Protein AF-A0A6S7JJL5-F1 (afdb_monomer)

InterPro domains:
  IPR024855 UNC79 [PTHR21696] (13-228)
  IPR059253 Protein unc-79 homolog, N-terminal [PF14776] (9-228)

Mean predicted aligned error: 10.61 Å

Solvent-accessible surface area (backbone atoms only — not comparable to full-atom values): 12904 Å² total; per-residue (Å²): 133,86,68,60,32,37,30,45,43,86,92,54,98,50,76,44,81,29,47,58,64,56,45,46,69,53,30,77,51,77,81,30,58,77,46,58,74,43,66,70,81,69,40,39,42,80,46,75,71,69,69,21,48,55,55,54,51,50,32,50,57,22,32,68,37,38,72,51,36,60,71,51,39,42,48,74,60,68,49,90,73,60,79,73,58,55,63,64,74,36,69,87,70,67,68,83,73,46,73,65,54,53,52,49,19,42,53,43,17,52,51,17,51,49,49,44,55,70,30,61,69,56,60,75,54,52,89,47,67,48,63,52,27,31,52,51,30,49,50,52,50,39,52,39,25,55,67,24,46,80,53,65,71,62,36,53,56,49,50,50,44,44,59,71,37,49,40,53,48,50,52,52,43,42,73,59,42,48,67,55,50,54,43,56,62,44,65,77,43,60,75,66,33,45,65,94,81,74,81,56,95,78,64,50,71,66,56,41,48,44,51,34,49,46,45,52,60,61,33,50,90,58,71,64,59,86,77,133

Radius of gyration: 21.15 Å; Cα contacts (8 Å, |Δi|>4): 246; chains: 1; bounding box: 40×43×66 Å

pLDDT: mean 78.5, std 15.87, range [29.5, 95.94]

Organism: Paramuricea clavata (NCBI:txid317549)

Foldseek 3Di:
DFFWKWWQDPVDRDTDTDTPVVLCVQQVDDPNVPTDIHGPQAQLLVDDDDSSVVLLVLLLVLLVLQAAPVVLLCVLLPDPDDPVVVCVVCPVPDPVCDPVSNVVSLVSNVVSLVSCQPRNQPVLSHPDLLSVLQSLLSLLVSLSRLVSDPDPVSNVVVVCSCQPGVLVSLVSVCVNDVPSSVLSLDLDHPPSNDDPPPPPVPDDPVNSVSVSVSSVVSCVVNVNPDDD

Structure (mmCIF, N/CA/C/O backbone):
data_AF-A0A6S7JJL5-F1
#
_entry.id   AF-A0A6S7JJL5-F1
#
loop_
_atom_site.group_PDB
_atom_site.id
_atom_site.type_symbol
_atom_site.label_atom_id
_atom_site.label_alt_id
_atom_site.label_comp_id
_atom_site.label_asym_id
_atom_site.label_entity_id
_ato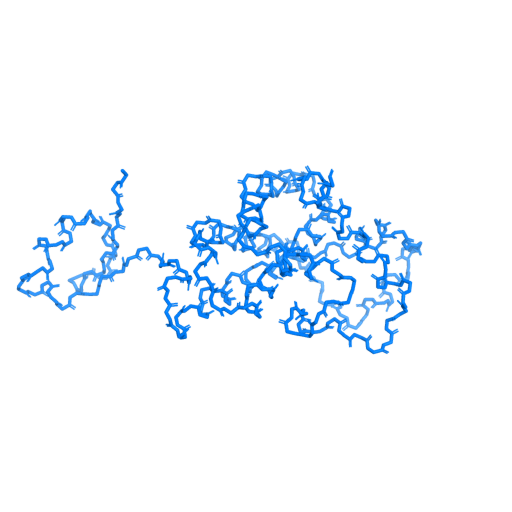m_site.label_seq_id
_atom_site.pdbx_PDB_ins_code
_atom_site.Cartn_x
_atom_site.Cartn_y
_atom_site.Cartn_z
_atom_site.occupancy
_atom_site.B_iso_or_equiv
_atom_site.auth_seq_id
_atom_site.auth_comp_id
_atom_site.auth_asym_id
_atom_site.auth_atom_id
_atom_site.pdbx_PDB_model_num
ATOM 1 N N . MET A 1 1 ? -1.118 -7.696 25.869 1.00 29.83 1 MET A N 1
ATOM 2 C CA . MET A 1 1 ? -0.626 -6.407 25.336 1.00 29.83 1 MET A CA 1
ATOM 3 C C . MET A 1 1 ? -1.608 -5.333 25.787 1.00 29.83 1 MET A C 1
ATOM 5 O O . MET A 1 1 ? -2.763 -5.395 25.387 1.00 29.83 1 MET A O 1
ATOM 9 N N . CYS A 1 2 ? -1.225 -4.450 26.709 1.00 29.50 2 CYS A N 1
ATOM 10 C CA . CYS A 1 2 ? -2.123 -3.402 27.202 1.00 29.50 2 CYS A CA 1
ATOM 11 C C . CYS A 1 2 ? -2.228 -2.297 26.144 1.00 29.50 2 CYS A C 1
ATOM 13 O O . CYS A 1 2 ? -1.216 -1.693 25.803 1.00 29.50 2 CYS A O 1
ATOM 15 N N . MET A 1 3 ? -3.427 -2.050 25.610 1.00 41.62 3 MET A N 1
ATOM 16 C CA . MET A 1 3 ? -3.678 -0.863 24.791 1.00 41.62 3 MET A CA 1
ATOM 17 C C . MET A 1 3 ? -3.712 0.359 25.717 1.00 41.62 3 MET A C 1
ATOM 19 O O . MET A 1 3 ? -4.473 0.384 26.689 1.00 41.62 3 MET A O 1
ATOM 23 N N . PHE A 1 4 ? -2.837 1.325 25.454 1.00 43.66 4 PHE A N 1
ATOM 24 C CA . PHE A 1 4 ? -2.801 2.608 26.149 1.00 43.66 4 PHE A CA 1
ATOM 25 C C . PHE A 1 4 ? -3.727 3.585 25.425 1.00 43.66 4 PHE A C 1
ATOM 27 O O . PHE A 1 4 ? -3.705 3.647 24.197 1.00 43.66 4 PHE A O 1
ATOM 34 N N . ASN A 1 5 ? -4.519 4.339 26.184 1.00 51.47 5 ASN A N 1
ATOM 35 C CA . ASN A 1 5 ? -5.277 5.475 25.669 1.00 51.47 5 ASN A CA 1
ATOM 36 C C . ASN A 1 5 ? -4.533 6.754 26.061 1.00 51.47 5 ASN A C 1
ATOM 38 O O . ASN A 1 5 ? -3.954 6.838 27.148 1.00 51.47 5 ASN A O 1
ATOM 42 N N . ILE A 1 6 ? -4.518 7.738 25.170 1.00 53.16 6 ILE A N 1
ATOM 43 C CA . ILE A 1 6 ? -3.906 9.037 25.424 1.00 53.16 6 ILE A CA 1
ATOM 44 C C . ILE A 1 6 ? -5.027 9.971 25.862 1.00 53.16 6 ILE A C 1
ATOM 46 O O . ILE A 1 6 ? -5.929 10.285 25.095 1.00 53.16 6 ILE A O 1
ATOM 50 N N . THR A 1 7 ? -4.995 10.419 27.106 1.00 51.62 7 THR A N 1
ATOM 51 C CA . THR A 1 7 ? -5.954 11.408 27.593 1.00 51.62 7 THR A CA 1
ATOM 52 C C . THR A 1 7 ? -5.318 12.790 27.546 1.00 51.62 7 THR A C 1
ATOM 54 O O . THR A 1 7 ? -4.225 12.978 28.080 1.00 51.62 7 THR A O 1
ATOM 57 N N . THR A 1 8 ? -6.027 13.785 27.014 1.00 48.19 8 THR A N 1
ATOM 58 C CA . THR A 1 8 ? -5.670 15.196 27.221 1.00 48.19 8 THR A CA 1
ATOM 59 C C . THR A 1 8 ? -6.491 15.725 28.397 1.00 48.19 8 THR A C 1
ATOM 61 O O . THR A 1 8 ? -7.697 15.926 28.285 1.00 48.19 8 THR A O 1
ATOM 64 N N . VAL A 1 9 ? -5.848 15.899 29.554 1.00 52.06 9 VAL A N 1
ATOM 65 C CA . VAL A 1 9 ? -6.484 16.427 30.772 1.00 52.06 9 VAL A CA 1
ATOM 66 C C . VAL A 1 9 ? -6.421 17.956 30.738 1.00 52.06 9 VAL A C 1
ATOM 68 O O . VAL A 1 9 ? -5.339 18.528 30.620 1.00 52.06 9 VAL A O 1
ATOM 71 N N . TYR A 1 10 ? -7.567 18.631 30.869 1.00 50.72 10 TYR A N 1
ATOM 72 C CA . TYR A 1 10 ? -7.684 20.100 30.803 1.00 50.72 10 TYR A CA 1
ATOM 73 C C . TYR A 1 10 ? -7.076 20.853 31.997 1.00 50.72 10 TYR A C 1
ATOM 75 O O . TYR A 1 10 ? -7.142 22.077 32.053 1.00 50.72 10 TYR A O 1
ATOM 83 N N . ILE A 1 11 ? -6.448 20.152 32.940 1.00 46.47 11 ILE A N 1
ATOM 84 C CA . ILE A 1 11 ? -5.812 20.784 34.101 1.00 46.47 11 ILE A CA 1
ATOM 85 C C . ILE A 1 11 ? -4.479 21.435 33.692 1.00 46.47 11 ILE A C 1
ATOM 87 O O . ILE A 1 11 ? -4.108 22.468 34.238 1.00 46.47 11 ILE A O 1
ATOM 91 N N . ILE A 1 12 ? -3.780 20.890 32.688 1.00 51.94 12 ILE A N 1
ATOM 92 C CA . ILE A 1 12 ? -2.563 21.441 32.067 1.00 51.94 12 ILE A CA 1
ATOM 93 C C . ILE A 1 12 ? -2.466 20.742 30.707 1.00 51.94 12 ILE A C 1
ATOM 95 O O . ILE A 1 12 ? -2.364 19.526 30.731 1.00 51.94 12 ILE A O 1
ATOM 99 N N . TYR A 1 13 ? -2.503 21.438 29.562 1.00 58.19 13 TYR A N 1
ATOM 100 C CA . TYR A 1 13 ? -2.520 20.908 28.174 1.00 58.19 13 TYR A CA 1
ATOM 101 C C . TYR A 1 13 ? -1.374 19.925 27.793 1.00 58.19 13 TYR A C 1
ATOM 103 O O . TYR A 1 13 ? -0.625 20.146 26.842 1.00 58.19 13 TYR A O 1
ATOM 111 N N . ARG A 1 14 ? -1.203 18.830 28.532 1.00 62.56 14 ARG A N 1
ATOM 112 C CA . ARG A 1 14 ? -0.206 17.781 28.347 1.00 62.56 14 ARG A CA 1
ATOM 113 C C . ARG A 1 14 ? -0.934 16.446 28.192 1.00 62.56 14 ARG A C 1
ATOM 115 O O . ARG A 1 14 ? -1.633 16.033 29.119 1.00 62.56 14 ARG A O 1
ATOM 122 N N . PRO A 1 15 ? -0.763 15.757 27.054 1.00 63.66 15 PRO A N 1
ATOM 123 C CA . PRO A 1 15 ? -1.318 14.427 26.880 1.00 63.66 15 PRO A CA 1
ATOM 124 C C . PRO A 1 15 ? -0.652 13.450 27.858 1.00 63.66 15 PRO A C 1
ATOM 126 O O . PRO A 1 15 ? 0.575 13.386 27.963 1.00 63.66 15 PRO A O 1
ATOM 129 N N . LEU A 1 16 ? -1.471 12.685 28.574 1.00 71.62 16 LEU A N 1
ATOM 130 C CA . LEU A 1 16 ? -1.065 11.635 29.501 1.00 71.62 16 LEU A CA 1
ATOM 131 C C . LEU A 1 16 ? -1.454 10.281 28.906 1.00 71.62 16 LEU A C 1
ATOM 133 O O . LEU A 1 16 ? -2.634 9.985 28.723 1.00 71.62 16 LEU A O 1
ATOM 137 N N . ALA A 1 17 ? -0.458 9.442 28.620 1.00 72.88 17 ALA A N 1
ATOM 138 C CA . ALA A 1 17 ? -0.695 8.055 28.242 1.00 72.88 17 ALA A CA 1
ATOM 139 C C . ALA A 1 17 ? -1.069 7.253 29.494 1.00 72.88 17 ALA A C 1
ATOM 141 O O . ALA A 1 17 ? -0.251 7.075 30.399 1.00 72.88 17 ALA A O 1
ATOM 142 N N . GLN A 1 18 ? -2.308 6.776 29.553 1.00 74.00 18 GLN A N 1
ATOM 143 C CA . GLN A 1 18 ? -2.825 5.989 30.667 1.00 74.00 18 GLN A CA 1
ATOM 144 C C . GLN A 1 18 ? -3.223 4.594 30.183 1.00 74.00 18 GLN A C 1
ATOM 146 O O . GLN A 1 18 ? -3.626 4.384 29.036 1.00 74.00 18 GLN A O 1
ATOM 151 N N . CYS A 1 19 ? -3.088 3.594 31.056 1.00 77.50 19 CYS A N 1
ATOM 152 C CA . CYS A 1 19 ? -3.670 2.288 30.772 1.00 77.50 19 CYS A CA 1
ATOM 153 C C . CYS A 1 19 ? -5.201 2.382 30.869 1.00 77.50 19 CYS A C 1
ATOM 155 O O . CYS A 1 19 ? -5.733 3.234 31.582 1.00 77.50 19 CYS A O 1
ATOM 157 N N . ARG A 1 20 ? -5.916 1.461 30.212 1.00 76.69 20 ARG A N 1
ATOM 158 C CA . ARG A 1 20 ? -7.390 1.450 30.187 1.00 76.69 20 ARG A CA 1
ATOM 159 C C . ARG A 1 20 ? -8.037 1.503 31.579 1.00 76.69 20 ARG A C 1
ATOM 161 O O . ARG A 1 20 ? -9.096 2.099 31.729 1.00 76.69 20 ARG A O 1
ATOM 168 N N . ILE A 1 21 ? -7.409 0.895 32.588 1.00 81.56 21 ILE A N 1
ATOM 169 C CA . ILE A 1 21 ? -7.908 0.898 33.972 1.00 81.56 21 ILE A CA 1
ATOM 170 C C . ILE A 1 21 ? -7.771 2.293 34.589 1.00 81.56 21 ILE A C 1
ATOM 172 O O . ILE A 1 21 ? -8.729 2.797 35.161 1.00 81.56 21 ILE A O 1
ATOM 176 N N . CYS A 1 22 ? -6.612 2.938 34.434 1.00 79.81 22 CYS A N 1
ATOM 177 C CA . CYS A 1 22 ? -6.386 4.293 34.936 1.00 79.81 22 CYS A CA 1
ATOM 178 C C . CYS A 1 22 ? -7.277 5.315 34.231 1.00 79.81 22 CYS A C 1
ATOM 180 O O . CYS A 1 22 ? -7.820 6.187 34.899 1.00 79.81 22 CYS A O 1
ATOM 182 N N . THR A 1 23 ? -7.488 5.174 32.917 1.00 78.25 23 THR A N 1
ATOM 183 C CA . THR A 1 23 ? -8.473 5.990 32.199 1.00 78.25 23 THR A CA 1
ATOM 184 C C . THR A 1 23 ? -9.854 5.797 32.815 1.00 78.25 23 THR A C 1
ATOM 186 O O . THR A 1 23 ? -10.505 6.765 33.162 1.00 78.25 23 THR A O 1
ATOM 189 N N . ARG A 1 24 ? -10.289 4.556 33.040 1.00 80.38 24 ARG A N 1
ATOM 190 C CA . ARG A 1 24 ? -11.599 4.293 33.638 1.00 80.38 24 ARG A CA 1
ATOM 191 C C . ARG A 1 24 ? -11.755 4.937 35.025 1.00 80.38 24 ARG A C 1
ATOM 193 O O . ARG A 1 24 ? -12.710 5.658 35.261 1.00 80.38 24 ARG A O 1
ATOM 200 N N . ILE A 1 25 ? -10.779 4.746 35.913 1.00 82.06 25 ILE A N 1
ATOM 201 C CA . ILE A 1 25 ? -10.802 5.317 37.273 1.00 82.06 25 ILE A CA 1
ATOM 202 C C . ILE A 1 25 ? -10.853 6.850 37.238 1.00 82.06 25 ILE A C 1
ATOM 204 O O . ILE A 1 25 ? -11.588 7.457 38.006 1.00 82.06 25 ILE A O 1
ATOM 208 N N . ASN A 1 26 ? -10.082 7.472 36.347 1.00 77.25 26 ASN A N 1
ATOM 209 C CA . ASN A 1 26 ? -9.961 8.927 36.293 1.00 77.25 26 ASN A CA 1
ATOM 210 C C . ASN A 1 26 ? -11.069 9.612 35.482 1.00 77.25 26 ASN A C 1
ATOM 212 O O . ASN A 1 26 ? -11.096 10.838 35.460 1.00 77.25 26 ASN A O 1
ATOM 216 N N . HIS A 1 27 ? -11.916 8.857 34.775 1.00 78.19 27 HIS A N 1
ATOM 217 C CA . HIS A 1 27 ? -12.915 9.403 33.849 1.00 78.19 27 HIS A CA 1
ATOM 218 C C . HIS A 1 27 ? -14.351 8.941 34.104 1.00 78.19 27 HIS A C 1
ATOM 220 O O . HIS A 1 27 ? -15.268 9.599 33.619 1.00 78.19 27 HIS A O 1
ATOM 226 N N . ASP A 1 28 ? -14.575 7.852 34.846 1.00 78.62 28 ASP A N 1
ATOM 227 C CA . ASP A 1 28 ? -15.933 7.372 35.136 1.00 78.62 28 ASP A CA 1
ATOM 228 C C . ASP A 1 28 ? -16.675 8.314 36.116 1.00 78.62 28 ASP A C 1
ATOM 230 O O . ASP A 1 28 ? -17.905 8.372 36.102 1.00 78.62 28 ASP A O 1
ATOM 234 N N . GLU A 1 29 ? -15.961 9.102 36.933 1.00 77.94 29 GLU A N 1
ATOM 235 C CA . GLU A 1 29 ? -16.544 9.927 38.004 1.00 77.94 29 GLU A CA 1
ATOM 236 C C . GLU A 1 29 ? -15.968 11.360 38.062 1.00 77.94 29 GLU A C 1
ATOM 238 O O . GLU A 1 29 ? -14.815 11.615 37.711 1.00 77.94 29 GLU A O 1
ATOM 243 N N . GLY A 1 30 ? -16.778 12.312 38.548 1.00 77.00 30 GLY A N 1
ATOM 244 C CA . GLY A 1 30 ? -16.354 13.685 38.856 1.00 77.00 30 GLY A CA 1
ATOM 245 C C . GLY A 1 30 ? -15.993 14.541 37.634 1.00 77.00 30 GLY A C 1
ATOM 246 O O . GLY A 1 30 ? -16.606 14.431 36.575 1.00 77.00 30 GLY A O 1
ATOM 247 N N . GLU A 1 31 ? -14.988 15.413 37.776 1.00 71.19 31 GLU A N 1
ATOM 248 C CA . GLU A 1 31 ? -14.528 16.309 36.695 1.00 71.19 31 GLU A CA 1
ATOM 249 C C . GLU A 1 31 ? -13.911 15.559 35.500 1.00 71.19 31 GLU A C 1
ATOM 251 O O . GLU A 1 31 ? -13.834 16.096 34.393 1.00 71.19 31 GLU A O 1
ATOM 256 N N . GLY A 1 32 ? -13.536 14.293 35.702 1.00 71.69 32 GLY A N 1
ATOM 257 C CA . GLY A 1 32 ? -12.965 13.421 34.681 1.00 71.69 32 GLY A CA 1
ATOM 258 C C . GLY A 1 32 ? -13.905 13.070 33.529 1.00 71.69 32 GLY A C 1
ATOM 259 O O . GLY A 1 32 ? -13.433 12.773 32.428 1.00 71.69 32 GLY A O 1
ATOM 260 N N . GLN A 1 33 ? -15.221 13.164 33.748 1.00 73.94 33 GLN A N 1
ATOM 261 C CA . GLN A 1 33 ? -16.235 12.907 32.716 1.00 73.94 33 GLN A CA 1
ATOM 262 C C . GLN A 1 33 ? -16.182 13.929 31.573 1.00 73.94 33 GLN A C 1
ATOM 264 O O . GLN A 1 33 ? -16.558 13.617 30.446 1.00 73.94 33 GLN A O 1
ATOM 269 N N . ASN A 1 34 ? -15.676 15.137 31.843 1.00 73.19 34 ASN A N 1
ATOM 270 C CA . ASN A 1 34 ? -15.558 16.203 30.847 1.00 73.19 34 ASN A CA 1
ATOM 271 C C . ASN A 1 34 ? -14.239 16.147 30.061 1.00 73.19 34 ASN A C 1
ATOM 273 O O . ASN A 1 34 ? -13.996 16.981 29.188 1.00 73.19 34 ASN A O 1
ATOM 277 N N . HIS A 1 35 ? -13.352 15.203 30.372 1.00 75.56 35 HIS A N 1
ATOM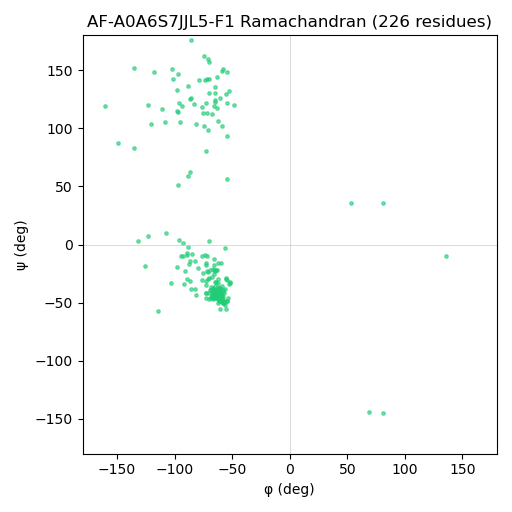 278 C CA . HIS A 1 35 ? -12.095 15.070 29.652 1.00 75.56 35 HIS A CA 1
ATOM 279 C C . HIS A 1 35 ? -12.284 14.359 28.308 1.00 75.56 35 HIS A C 1
ATOM 281 O O . HIS A 1 35 ? -12.982 13.351 28.201 1.00 75.56 35 HIS A O 1
ATOM 287 N N . VAL A 1 36 ? -11.550 14.821 27.294 1.00 73.50 36 VAL A N 1
ATOM 288 C CA . VAL A 1 36 ? -11.482 14.152 25.992 1.00 73.50 36 VAL A CA 1
ATOM 289 C C . VAL A 1 36 ? -10.456 13.020 26.054 1.00 73.50 36 VAL A C 1
ATOM 291 O O . VAL A 1 36 ? -9.269 13.241 26.310 1.00 73.50 36 VAL A O 1
ATOM 294 N N . VAL A 1 37 ? -10.915 11.797 25.791 1.00 71.88 37 VAL A N 1
ATOM 295 C CA . VAL A 1 37 ? -10.058 10.611 25.682 1.00 71.88 37 VAL A CA 1
ATOM 296 C C . VAL A 1 37 ? -9.739 10.369 24.210 1.00 71.88 37 VAL A C 1
ATOM 298 O O . VAL A 1 37 ? -10.641 10.166 23.402 1.00 71.88 37 VAL A O 1
ATOM 301 N N . GLN A 1 38 ? -8.455 10.363 23.858 1.00 71.25 38 GLN A N 1
ATOM 302 C CA . GLN A 1 38 ? -7.988 9.979 22.528 1.00 71.25 38 GLN A CA 1
ATOM 303 C C . GLN A 1 38 ? -7.528 8.516 22.557 1.00 71.25 38 GLN A C 1
ATOM 305 O O . GLN A 1 38 ? -6.591 8.132 23.258 1.00 71.25 38 GLN A O 1
ATOM 310 N N . GLY A 1 39 ? -8.233 7.666 21.813 1.00 70.94 39 GLY A N 1
ATOM 311 C CA . GLY A 1 39 ? -7.871 6.261 21.638 1.00 70.94 39 GLY A CA 1
ATOM 312 C C . GLY A 1 39 ? -6.869 6.051 20.504 1.00 70.94 39 GLY A C 1
ATOM 313 O O . GLY A 1 39 ? -6.522 6.975 19.767 1.00 70.94 39 GLY A O 1
ATOM 314 N N . ALA A 1 40 ? -6.435 4.802 20.335 1.00 73.19 40 ALA A N 1
ATOM 315 C CA . ALA A 1 40 ? -5.813 4.390 19.082 1.00 73.19 40 ALA A CA 1
ATOM 316 C C . ALA A 1 40 ? -6.791 4.610 17.916 1.00 73.19 40 ALA A C 1
ATOM 318 O O . ALA A 1 40 ? -8.005 4.492 18.093 1.00 73.19 40 ALA A O 1
ATOM 319 N N . LEU A 1 41 ? -6.253 4.904 16.729 1.00 79.19 41 LEU A N 1
ATOM 320 C CA . LEU A 1 41 ? -7.060 4.973 15.514 1.00 79.19 41 LEU A CA 1
ATOM 321 C C . LEU A 1 41 ? -7.818 3.642 15.344 1.00 79.19 41 LEU A C 1
ATOM 323 O O . LEU A 1 41 ? -7.193 2.588 15.468 1.00 79.19 41 LEU A O 1
ATOM 327 N N . PRO A 1 42 ? -9.143 3.661 15.129 1.00 82.50 42 PRO A N 1
ATOM 328 C CA . PRO A 1 42 ? -9.902 2.440 14.895 1.00 82.50 42 PRO A CA 1
ATOM 329 C C . PRO A 1 42 ? -9.573 1.852 13.518 1.00 82.50 42 PRO A C 1
ATOM 331 O O . PRO A 1 42 ? -9.095 2.548 12.622 1.00 82.50 42 PRO A O 1
ATOM 334 N N . ASP A 1 43 ? -9.858 0.561 13.342 1.00 87.00 43 ASP A N 1
ATOM 335 C CA . ASP A 1 43 ? -9.811 -0.065 12.019 1.00 87.00 43 ASP A CA 1
ATOM 336 C C . ASP A 1 43 ? -10.901 0.568 11.133 1.00 87.00 43 ASP A C 1
ATOM 338 O O . ASP A 1 43 ? -12.074 0.556 11.531 1.00 87.00 43 ASP A O 1
ATOM 342 N N . PRO A 1 44 ? -10.559 1.128 9.954 1.00 88.81 44 PRO A N 1
ATOM 343 C CA . PRO A 1 44 ? -11.532 1.829 9.120 1.00 88.81 44 PRO A CA 1
ATOM 344 C C . PRO A 1 44 ? -12.648 0.907 8.622 1.00 88.81 44 PRO A C 1
ATOM 346 O O . PRO A 1 44 ? -13.731 1.386 8.290 1.00 88.81 44 PRO A O 1
ATOM 349 N N . TRP A 1 45 ? -12.425 -0.407 8.585 1.00 89.81 45 TRP A N 1
ATOM 350 C CA . TRP A 1 45 ? -13.420 -1.375 8.122 1.00 89.81 45 TRP A CA 1
ATOM 351 C C . TRP A 1 45 ? -14.446 -1.743 9.202 1.00 89.81 45 TRP A C 1
ATOM 353 O O . TRP A 1 45 ? -15.496 -2.291 8.877 1.00 89.81 45 TRP A O 1
ATOM 363 N N . CYS A 1 46 ? -14.182 -1.399 10.467 1.00 84.56 46 CYS A N 1
ATOM 364 C CA . CYS A 1 46 ? -15.124 -1.567 11.577 1.00 84.56 46 CYS A CA 1
ATOM 365 C C . CYS A 1 46 ? -16.067 -0.368 11.758 1.00 84.56 46 CYS A C 1
ATOM 367 O O . CYS A 1 46 ? -17.078 -0.492 12.449 1.00 84.56 46 CYS A O 1
ATOM 369 N N . ASN A 1 47 ? -15.734 0.782 11.169 1.00 77.44 47 ASN A N 1
ATOM 370 C CA . ASN A 1 47 ? -16.528 2.001 11.263 1.00 77.44 47 ASN A CA 1
ATOM 371 C C . ASN A 1 47 ? -17.430 2.160 10.033 1.00 77.44 47 ASN A C 1
ATOM 373 O O . ASN A 1 47 ? -17.054 1.809 8.914 1.00 77.44 47 ASN A O 1
ATOM 377 N N . GLU A 1 48 ? -18.612 2.743 10.231 1.00 73.25 48 GLU A N 1
ATOM 378 C CA . GLU A 1 48 ? -19.521 3.114 9.145 1.00 73.25 48 GLU A CA 1
ATOM 379 C C . GLU A 1 48 ? -19.455 4.625 8.868 1.00 73.25 48 GLU A C 1
ATOM 381 O O . GLU A 1 48 ? -19.173 5.432 9.754 1.00 73.25 48 GLU A O 1
ATOM 386 N N . GLY A 1 49 ? -19.724 5.028 7.625 1.00 73.19 49 GLY A N 1
ATOM 387 C CA . GLY A 1 49 ? -19.848 6.439 7.250 1.00 73.19 49 GLY A CA 1
ATOM 388 C C . GLY A 1 49 ? -18.521 7.172 7.012 1.00 73.19 49 GLY A C 1
ATOM 389 O O . GLY A 1 49 ? -17.569 6.630 6.449 1.00 73.19 49 GLY A O 1
ATOM 390 N N . ILE A 1 50 ? -18.483 8.459 7.371 1.00 75.94 50 ILE A N 1
ATOM 391 C CA . ILE A 1 50 ? -17.408 9.390 6.983 1.00 75.94 50 ILE A CA 1
ATOM 392 C C . ILE A 1 50 ? -16.089 9.086 7.715 1.00 75.94 50 ILE A C 1
ATOM 394 O O . ILE A 1 50 ? -15.015 9.269 7.146 1.00 75.94 50 ILE A O 1
ATOM 398 N N . GLU A 1 51 ? -16.144 8.551 8.935 1.00 74.56 51 GLU A N 1
ATOM 399 C CA . GLU A 1 51 ? -14.945 8.252 9.731 1.00 74.56 51 GLU A CA 1
ATOM 400 C C . GLU A 1 51 ? -14.034 7.207 9.075 1.00 74.56 51 GLU A C 1
ATOM 402 O O . GLU A 1 51 ? -12.811 7.345 9.109 1.00 74.56 51 GLU A O 1
ATOM 407 N N . GLN A 1 52 ? -14.624 6.208 8.407 1.00 79.00 52 GLN A N 1
ATOM 408 C CA . GLN A 1 52 ? -13.889 5.254 7.569 1.00 79.00 52 GLN A CA 1
ATOM 409 C C . GLN A 1 52 ? -13.108 5.974 6.460 1.00 79.00 52 GLN A C 1
ATOM 411 O O . GLN A 1 52 ? -11.981 5.598 6.138 1.00 79.00 52 GLN A O 1
ATOM 416 N N . THR A 1 53 ? -13.708 7.012 5.874 1.00 84.94 53 THR A N 1
ATOM 417 C CA . THR A 1 53 ? -13.151 7.727 4.720 1.00 84.94 53 THR A CA 1
ATOM 418 C C . THR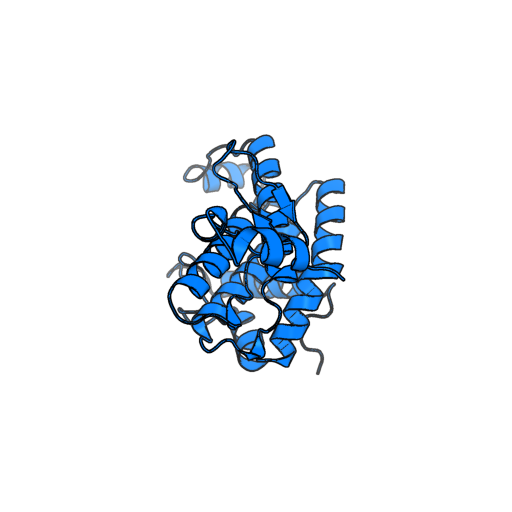 A 1 53 ? -11.922 8.536 5.120 1.00 84.94 53 THR A C 1
ATOM 420 O O . THR A 1 53 ? -10.912 8.470 4.429 1.00 84.94 53 THR A O 1
ATOM 423 N N . TYR A 1 54 ? -11.942 9.210 6.275 1.00 87.88 54 TYR A N 1
ATOM 424 C CA . TYR A 1 54 ? -10.809 10.030 6.718 1.00 87.88 54 TYR A CA 1
ATOM 425 C C . TYR A 1 54 ? -9.505 9.246 6.856 1.00 87.88 54 TYR A C 1
ATOM 427 O O . TYR A 1 54 ? -8.449 9.732 6.450 1.00 87.88 54 TYR A O 1
ATOM 435 N N . LEU A 1 55 ? -9.563 8.041 7.428 1.00 89.50 55 LEU A N 1
ATOM 436 C CA . LEU A 1 55 ? -8.361 7.242 7.644 1.00 89.50 55 LEU A CA 1
ATOM 437 C C . LEU A 1 55 ? -7.822 6.669 6.330 1.00 89.50 55 LEU A C 1
ATOM 439 O O . LEU A 1 55 ? -6.615 6.716 6.099 1.00 89.50 55 LEU A O 1
ATOM 443 N N . VAL A 1 56 ? -8.705 6.178 5.457 1.00 91.75 56 VAL A N 1
ATOM 444 C CA . VAL A 1 56 ? -8.311 5.678 4.132 1.00 91.75 56 VAL A CA 1
ATOM 445 C C . VAL A 1 56 ? -7.724 6.808 3.283 1.00 91.75 56 VAL A C 1
ATOM 447 O O . VAL A 1 56 ? -6.639 6.643 2.730 1.00 91.75 56 VAL A O 1
ATOM 450 N N . ASP A 1 57 ? -8.359 7.980 3.259 1.00 91.38 57 ASP A N 1
ATOM 451 C CA . ASP A 1 57 ? -7.865 9.151 2.527 1.00 91.38 57 ASP A CA 1
ATOM 452 C C . ASP A 1 57 ? -6.519 9.640 3.068 1.00 91.38 57 ASP A C 1
ATOM 454 O O . ASP A 1 57 ? -5.637 10.017 2.294 1.00 91.38 57 ASP A O 1
ATOM 458 N N . ALA A 1 58 ? -6.324 9.614 4.389 1.00 93.31 58 ALA A N 1
ATOM 459 C CA . ALA A 1 58 ? -5.042 9.955 4.996 1.00 93.31 58 ALA A CA 1
ATOM 460 C C . ALA A 1 58 ? -3.938 8.984 4.555 1.00 93.31 58 ALA A C 1
ATOM 462 O O . ALA A 1 58 ? -2.849 9.428 4.187 1.00 93.31 58 ALA A O 1
ATOM 463 N N . ILE A 1 59 ? -4.217 7.675 4.540 1.00 94.94 59 ILE A N 1
ATOM 464 C CA . ILE A 1 59 ? -3.269 6.664 4.048 1.00 94.94 59 ILE A CA 1
ATOM 465 C C . ILE A 1 59 ? -2.938 6.924 2.579 1.00 94.94 59 ILE A C 1
ATOM 467 O O . ILE A 1 59 ? -1.760 6.972 2.227 1.00 94.94 59 ILE A O 1
ATOM 471 N N . VAL A 1 60 ? -3.955 7.135 1.740 1.00 94.38 60 VAL A N 1
ATOM 472 C CA . VAL A 1 60 ? -3.775 7.410 0.310 1.00 94.38 60 VAL A CA 1
ATOM 473 C C . VAL A 1 60 ? -2.875 8.623 0.102 1.00 94.38 60 VAL A C 1
ATOM 475 O O . VAL A 1 60 ? -1.857 8.522 -0.584 1.00 94.38 60 VAL A O 1
ATOM 478 N N . ARG A 1 61 ? -3.195 9.748 0.750 1.00 93.75 61 ARG A N 1
ATOM 479 C CA . ARG A 1 61 ? -2.426 10.991 0.617 1.00 93.75 61 ARG A CA 1
ATOM 480 C C . ARG A 1 61 ? -0.982 10.827 1.066 1.00 93.75 61 ARG A C 1
ATOM 482 O O . ARG A 1 61 ? -0.107 11.404 0.431 1.00 93.75 61 ARG A O 1
ATOM 489 N N . LEU A 1 62 ? -0.731 10.059 2.131 1.00 95.88 62 LEU A N 1
ATOM 490 C CA . LEU A 1 62 ? 0.619 9.772 2.625 1.00 95.88 62 LEU A CA 1
ATOM 491 C C . LEU A 1 62 ? 1.410 8.897 1.650 1.00 95.88 62 LEU A C 1
ATOM 493 O O . LEU A 1 62 ? 2.567 9.202 1.373 1.00 95.88 62 LEU A O 1
ATOM 497 N N . LEU A 1 63 ? 0.806 7.830 1.118 1.00 94.94 63 LEU A N 1
ATOM 498 C CA . LEU A 1 63 ? 1.462 6.955 0.142 1.00 94.94 63 LEU A CA 1
ATOM 499 C C . LEU A 1 63 ? 1.798 7.713 -1.150 1.00 94.94 63 LEU A C 1
ATOM 501 O O . LEU A 1 63 ? 2.902 7.571 -1.668 1.00 94.94 63 LEU A O 1
ATOM 505 N N . GLN A 1 64 ? 0.906 8.588 -1.611 1.00 92.00 64 GLN A N 1
ATOM 506 C CA . GLN A 1 64 ? 1.127 9.429 -2.793 1.00 92.00 64 GLN A CA 1
ATOM 507 C C . GLN A 1 64 ? 2.252 10.464 -2.623 1.00 92.00 64 GLN A C 1
ATOM 509 O O . GLN A 1 64 ? 2.702 11.024 -3.615 1.00 92.00 64 GLN A O 1
ATOM 514 N N . GLN A 1 65 ? 2.755 10.700 -1.403 1.00 90.81 65 GLN A N 1
ATOM 515 C CA . GLN A 1 65 ? 3.914 11.576 -1.196 1.00 90.81 65 GLN A CA 1
ATOM 516 C C . GLN A 1 65 ? 5.245 10.952 -1.629 1.00 90.81 65 GLN A C 1
ATOM 518 O O . GLN A 1 65 ? 6.248 11.649 -1.588 1.00 90.81 65 GLN A O 1
ATOM 523 N N . ALA A 1 66 ? 5.313 9.662 -1.978 1.00 86.81 66 ALA A N 1
ATOM 524 C CA . ALA A 1 66 ? 6.550 9.065 -2.483 1.00 86.81 66 ALA A CA 1
ATOM 525 C C . ALA A 1 66 ? 6.717 9.384 -3.979 1.00 86.81 66 ALA A C 1
ATOM 527 O O . ALA A 1 66 ? 6.053 8.736 -4.796 1.00 86.81 66 ALA A O 1
ATOM 528 N N . PRO A 1 67 ? 7.591 10.329 -4.373 1.00 76.31 67 PRO A N 1
ATOM 529 C CA . PRO A 1 67 ? 7.766 10.629 -5.783 1.00 76.31 67 PRO A CA 1
ATOM 530 C C . PRO A 1 67 ? 8.545 9.491 -6.469 1.00 76.31 67 PRO A C 1
ATOM 532 O O . PRO A 1 67 ? 9.475 8.920 -5.883 1.00 76.31 67 PRO A O 1
ATOM 535 N N . PRO A 1 68 ? 8.186 9.131 -7.710 1.00 76.75 68 PRO A N 1
ATOM 536 C CA . PRO A 1 68 ? 9.011 8.248 -8.516 1.00 76.75 68 PRO A CA 1
ATOM 537 C C . PRO A 1 68 ? 10.278 8.981 -8.979 1.00 76.75 68 PRO A C 1
ATOM 539 O O . PRO A 1 68 ? 10.229 10.139 -9.381 1.00 76.75 68 PRO A O 1
ATOM 542 N N . ASP A 1 69 ? 11.410 8.277 -9.023 1.00 81.00 69 ASP A N 1
ATOM 543 C CA . ASP A 1 69 ? 12.535 8.694 -9.870 1.00 81.00 69 ASP A CA 1
ATOM 544 C C . ASP A 1 69 ? 12.120 8.437 -11.325 1.00 81.00 69 ASP A C 1
ATOM 546 O O . ASP A 1 69 ? 12.108 7.283 -11.773 1.00 81.00 69 ASP A O 1
ATOM 550 N N . GLN A 1 70 ? 11.669 9.488 -12.014 1.00 78.06 70 GLN A N 1
ATOM 551 C CA . GLN A 1 70 ? 11.037 9.385 -13.329 1.00 78.06 70 GLN A CA 1
ATOM 552 C C . GLN A 1 70 ? 12.017 8.885 -14.393 1.00 78.06 70 GLN A C 1
ATOM 554 O O . GLN A 1 70 ? 11.693 7.982 -15.168 1.00 78.06 70 GLN A O 1
ATOM 559 N N . THR A 1 71 ? 13.251 9.388 -14.370 1.00 78.06 71 THR A N 1
ATOM 560 C CA . THR A 1 71 ? 14.321 8.961 -15.277 1.00 78.06 71 THR A CA 1
ATOM 561 C C . THR A 1 71 ? 14.631 7.480 -15.090 1.00 78.06 71 THR A C 1
ATOM 563 O O . THR A 1 71 ? 14.673 6.715 -16.060 1.00 78.06 71 THR A O 1
ATOM 566 N N . MET A 1 72 ? 14.812 7.038 -13.842 1.00 80.00 72 MET A N 1
ATOM 567 C CA . MET A 1 72 ? 15.095 5.632 -13.564 1.00 80.00 72 MET A CA 1
ATOM 568 C C . MET A 1 72 ? 13.889 4.734 -13.863 1.00 80.00 72 MET A C 1
ATOM 570 O O . MET A 1 72 ? 14.064 3.614 -14.351 1.00 80.00 72 MET A O 1
ATOM 574 N N . ARG A 1 73 ? 12.667 5.206 -13.599 1.00 82.38 73 ARG A N 1
ATOM 575 C CA . ARG A 1 73 ? 11.421 4.490 -13.902 1.00 82.38 73 ARG A CA 1
ATOM 576 C C . ARG A 1 73 ? 11.302 4.224 -15.399 1.00 82.38 73 ARG A C 1
ATOM 578 O O . ARG A 1 73 ? 11.179 3.069 -15.797 1.00 82.38 73 ARG A O 1
ATOM 585 N N . LEU A 1 74 ? 11.384 5.263 -16.225 1.00 83.06 74 LEU A N 1
ATOM 586 C CA . LEU A 1 74 ? 11.227 5.140 -17.673 1.00 83.06 74 LEU A CA 1
ATOM 587 C C . LEU A 1 74 ? 12.317 4.246 -18.293 1.00 83.06 74 LEU A C 1
ATOM 589 O O . LEU A 1 74 ? 12.005 3.394 -19.128 1.00 83.06 74 LEU A O 1
ATOM 593 N N . ARG A 1 75 ? 13.568 4.335 -17.810 1.00 82.50 75 ARG A N 1
ATOM 594 C CA . ARG A 1 75 ? 14.643 3.404 -18.207 1.00 82.50 75 ARG A CA 1
ATOM 595 C C . ARG A 1 75 ? 14.308 1.952 -17.874 1.00 82.50 75 ARG A C 1
ATOM 597 O O . ARG A 1 75 ? 14.531 1.070 -18.696 1.00 82.50 75 ARG A O 1
ATOM 604 N N . LYS A 1 76 ? 13.752 1.682 -16.686 1.00 83.00 76 LYS A N 1
ATOM 605 C CA . LYS A 1 76 ? 13.347 0.321 -16.285 1.00 83.00 76 LYS A CA 1
ATOM 606 C C . LYS A 1 76 ? 12.177 -0.231 -17.096 1.00 83.00 76 LYS A C 1
ATOM 608 O O . LYS A 1 76 ? 12.091 -1.443 -17.260 1.00 83.00 76 LYS A O 1
ATOM 613 N N . ILE A 1 77 ? 11.307 0.637 -17.604 1.00 83.62 77 ILE A N 1
ATOM 614 C CA . ILE A 1 77 ? 10.208 0.260 -18.505 1.00 83.62 77 ILE A CA 1
ATOM 615 C C . ILE A 1 77 ? 10.726 -0.010 -19.937 1.00 83.62 77 ILE A C 1
ATOM 617 O O . ILE A 1 77 ? 10.009 -0.565 -20.772 1.00 83.62 77 ILE A O 1
ATOM 621 N N . GLY A 1 78 ? 11.990 0.322 -20.227 1.00 79.75 78 GLY A N 1
ATOM 622 C CA . GLY A 1 78 ? 12.606 0.114 -21.537 1.00 79.75 78 GLY A CA 1
ATOM 623 C C . GLY A 1 78 ? 12.248 1.210 -22.536 1.00 79.75 78 GLY A C 1
ATOM 624 O O . GLY A 1 78 ? 12.017 0.921 -23.712 1.00 79.75 78 GLY A O 1
ATOM 625 N N . TYR A 1 79 ? 12.127 2.453 -22.064 1.00 79.44 79 TYR A N 1
ATOM 626 C CA . TYR A 1 79 ? 12.203 3.620 -22.935 1.00 79.44 79 TYR A CA 1
ATOM 627 C C . TYR A 1 79 ? 13.672 4.012 -23.108 1.00 79.44 79 TYR A C 1
ATOM 629 O O . TYR A 1 79 ? 14.388 4.199 -22.120 1.00 79.44 79 TYR A O 1
ATOM 637 N N . ASP A 1 80 ? 14.107 4.122 -24.362 1.00 63.12 80 ASP A N 1
ATOM 638 C CA . ASP A 1 80 ? 15.417 4.659 -24.715 1.00 63.12 80 ASP A CA 1
ATOM 639 C C . ASP A 1 80 ? 15.365 6.171 -24.533 1.00 63.12 80 ASP A C 1
ATOM 641 O O . ASP A 1 80 ? 14.761 6.899 -25.316 1.00 63.12 80 ASP A O 1
ATOM 645 N N . ILE A 1 81 ? 15.930 6.630 -23.425 1.00 58.00 81 ILE A N 1
ATOM 646 C CA . ILE A 1 81 ? 15.924 8.035 -23.054 1.00 58.00 81 ILE A CA 1
ATOM 647 C C . ILE A 1 81 ? 17.334 8.569 -23.244 1.00 58.00 81 ILE A C 1
ATOM 649 O O . ILE A 1 81 ? 18.226 8.286 -22.435 1.00 58.00 81 ILE A O 1
ATOM 653 N N . GLU A 1 82 ? 17.530 9.352 -24.301 1.00 55.38 82 GLU A N 1
ATOM 654 C CA . GLU A 1 82 ? 18.691 10.231 -24.393 1.00 55.38 82 GLU A CA 1
ATOM 655 C C . GLU A 1 82 ? 18.589 11.300 -23.289 1.00 55.38 82 GLU A C 1
ATOM 657 O O . GLU A 1 82 ? 17.499 11.836 -23.062 1.00 55.38 82 GLU A O 1
ATOM 662 N N . PRO A 1 83 ? 19.685 11.593 -22.564 1.00 52.97 83 PRO A N 1
ATOM 663 C CA . PRO A 1 83 ? 19.659 12.488 -21.406 1.00 52.97 83 PRO A CA 1
ATOM 664 C C . PRO A 1 83 ? 19.079 13.882 -21.715 1.00 52.97 83 PRO A C 1
ATOM 666 O O . PRO A 1 83 ? 18.416 14.439 -20.847 1.00 52.97 83 PRO A O 1
ATOM 669 N N . ASP A 1 84 ? 19.219 14.380 -22.949 1.00 49.62 84 ASP A N 1
ATOM 670 C CA . ASP A 1 84 ? 18.728 15.704 -23.373 1.00 49.62 84 ASP A CA 1
ATOM 671 C C . ASP A 1 84 ? 17.201 15.779 -23.594 1.00 49.62 84 ASP A C 1
ATOM 673 O O . ASP A 1 84 ? 16.610 16.850 -23.475 1.00 49.62 84 ASP A O 1
ATOM 677 N N . PHE A 1 85 ? 16.512 14.666 -23.880 1.00 48.97 85 PHE A N 1
ATOM 678 C CA . PHE A 1 85 ? 15.056 14.686 -24.128 1.00 48.97 85 PHE A CA 1
ATOM 679 C C . PHE A 1 85 ? 14.219 14.740 -22.841 1.00 48.97 85 PHE A C 1
ATOM 681 O O . PHE A 1 85 ? 13.055 15.145 -22.872 1.00 48.97 85 PHE A O 1
ATOM 688 N N . VAL A 1 86 ? 14.807 14.360 -21.702 1.00 50.16 86 VAL A N 1
ATOM 689 C CA . VAL A 1 86 ? 14.156 14.424 -20.381 1.00 50.16 86 VAL A CA 1
ATOM 690 C C . VAL A 1 86 ? 13.960 15.866 -19.946 1.00 50.16 86 VAL A C 1
ATOM 692 O O . VAL A 1 86 ? 12.908 16.205 -19.416 1.00 50.16 86 VAL A O 1
ATOM 695 N N . GLU A 1 87 ? 14.934 16.734 -20.221 1.00 45.94 87 GLU A N 1
ATOM 696 C CA . GLU A 1 87 ? 14.837 18.153 -19.880 1.00 45.94 87 GLU A CA 1
ATOM 697 C C . GLU A 1 87 ? 13.703 18.849 -20.637 1.00 45.94 87 GLU A C 1
ATOM 699 O O . GLU A 1 87 ? 13.063 19.732 -20.078 1.00 45.94 87 GLU A O 1
ATOM 704 N N . VAL A 1 88 ? 13.399 18.427 -21.869 1.00 45.28 88 VAL A N 1
ATOM 705 C CA . VAL A 1 88 ? 12.345 19.039 -22.696 1.00 45.28 88 VAL A CA 1
ATOM 706 C C . VAL A 1 88 ? 10.951 18.514 -22.337 1.00 45.28 88 VAL A C 1
ATOM 708 O O . VAL A 1 88 ? 10.006 19.296 -22.291 1.00 45.28 88 VAL A O 1
ATOM 711 N N . ALA A 1 89 ? 10.800 17.221 -22.025 1.00 46.81 89 ALA A N 1
ATOM 712 C CA . ALA A 1 89 ? 9.515 16.664 -21.577 1.00 46.81 89 ALA A CA 1
ATOM 713 C C . ALA A 1 89 ? 9.129 17.108 -20.152 1.00 46.81 89 ALA A C 1
ATOM 715 O O . ALA A 1 89 ? 7.950 17.116 -19.810 1.00 46.81 89 ALA A O 1
ATOM 716 N N . ASN A 1 90 ? 10.112 17.503 -19.340 1.00 45.22 90 ASN A N 1
ATOM 717 C CA . ASN A 1 90 ? 9.903 17.967 -17.971 1.00 45.22 90 ASN A CA 1
ATOM 718 C C . ASN A 1 90 ? 9.734 19.498 -17.852 1.00 45.22 90 ASN A C 1
ATOM 720 O O . ASN A 1 90 ? 9.567 20.007 -16.745 1.00 45.22 90 ASN A O 1
ATOM 724 N N . GLN A 1 91 ? 9.765 20.258 -18.955 1.00 42.69 91 GLN A N 1
ATOM 725 C CA . GLN A 1 91 ? 9.639 21.725 -18.910 1.00 42.69 91 GLN A CA 1
ATOM 726 C C . GLN A 1 91 ? 8.270 22.227 -18.424 1.00 42.69 91 GLN A C 1
ATOM 728 O O . GLN A 1 91 ? 8.208 23.339 -17.906 1.00 42.69 91 GLN A O 1
ATOM 733 N N . ASP A 1 92 ? 7.211 21.414 -18.508 1.00 40.91 92 ASP A N 1
ATOM 734 C CA . ASP A 1 92 ? 5.878 21.786 -18.007 1.00 40.91 92 ASP A CA 1
ATOM 735 C C . ASP A 1 92 ? 5.605 21.339 -16.550 1.00 40.91 92 ASP A C 1
ATOM 737 O O . ASP A 1 92 ? 4.640 21.806 -15.947 1.00 40.91 92 ASP A O 1
ATOM 741 N N . GLU A 1 93 ? 6.463 20.506 -15.934 1.00 48.25 93 GLU A N 1
ATOM 742 C CA . GLU A 1 93 ? 6.251 19.978 -14.565 1.00 48.25 93 GLU A CA 1
ATOM 743 C C . GLU A 1 93 ? 7.464 20.093 -13.613 1.00 48.25 93 GLU A C 1
ATOM 745 O O . GLU A 1 93 ? 7.380 19.683 -12.454 1.00 48.25 93 GLU A O 1
ATOM 750 N N . ASN A 1 94 ? 8.581 20.695 -14.039 1.00 42.31 94 ASN A N 1
ATOM 751 C CA . ASN A 1 94 ? 9.747 20.935 -13.181 1.00 42.31 94 ASN A CA 1
ATOM 752 C C . ASN A 1 94 ? 9.494 22.056 -12.153 1.00 42.31 9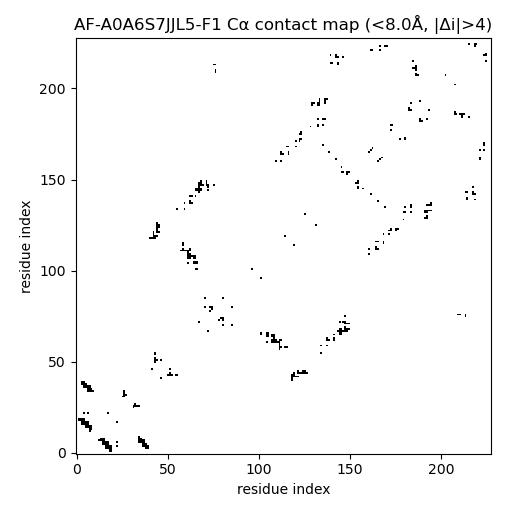4 ASN A C 1
ATOM 754 O O . ASN A 1 94 ? 9.979 23.182 -12.276 1.00 42.31 94 ASN A O 1
ATOM 758 N N . GLN A 1 95 ? 8.812 21.725 -11.058 1.00 45.50 95 GLN A N 1
ATOM 759 C CA . GLN A 1 95 ? 9.381 22.107 -9.769 1.00 45.50 95 GLN A CA 1
ATOM 760 C C . GLN A 1 95 ? 10.582 21.191 -9.555 1.00 45.50 95 GLN A C 1
ATOM 762 O O . GLN A 1 95 ? 10.395 19.987 -9.414 1.00 45.50 95 GLN A O 1
ATOM 767 N N . ASP A 1 96 ? 11.800 21.740 -9.551 1.00 49.75 96 ASP A N 1
ATOM 768 C CA . ASP A 1 96 ? 12.971 21.048 -9.005 1.00 49.75 96 ASP A CA 1
ATOM 769 C C . ASP A 1 96 ? 12.630 20.632 -7.567 1.00 49.75 96 ASP A C 1
ATOM 771 O O . ASP A 1 96 ? 12.723 21.425 -6.626 1.00 49.75 96 ASP A O 1
ATOM 775 N N . VAL A 1 97 ? 12.138 19.403 -7.399 1.00 59.34 97 VAL A N 1
ATOM 776 C CA . VAL A 1 97 ? 11.818 18.848 -6.088 1.00 59.34 97 VAL A CA 1
ATOM 777 C C . VAL A 1 97 ? 13.151 18.672 -5.388 1.00 59.34 97 VAL A C 1
ATOM 779 O O . VAL A 1 97 ? 13.980 17.861 -5.807 1.00 59.34 97 VAL A O 1
ATOM 782 N N . SER A 1 98 ? 13.378 19.458 -4.338 1.00 70.69 98 SER A N 1
ATOM 783 C CA . SER A 1 98 ? 14.631 19.389 -3.598 1.00 70.69 98 SER A CA 1
ATOM 784 C C . SER A 1 98 ? 14.855 17.969 -3.061 1.00 70.69 98 SER A C 1
ATOM 786 O O . SER A 1 98 ? 13.905 17.241 -2.753 1.00 70.69 98 SER A O 1
ATOM 788 N N . GLU A 1 99 ? 16.114 17.554 -2.894 1.00 71.44 99 GLU A N 1
ATOM 789 C CA . GLU A 1 99 ? 16.421 16.273 -2.237 1.00 71.44 99 GLU A CA 1
ATOM 790 C C . GLU A 1 99 ? 15.787 16.186 -0.834 1.00 71.44 99 GLU A C 1
ATOM 792 O O . GLU A 1 99 ? 15.440 15.102 -0.356 1.00 71.44 99 GLU A O 1
ATOM 797 N N . GLU A 1 100 ? 15.598 17.329 -0.171 1.00 74.38 100 GLU A N 1
ATOM 798 C CA . GLU A 1 100 ? 14.897 17.431 1.109 1.00 74.38 100 GLU A CA 1
ATOM 799 C C . GLU A 1 100 ? 13.406 17.099 0.975 1.00 74.38 100 GLU A C 1
ATOM 801 O O . GLU A 1 100 ? 12.876 16.338 1.790 1.00 74.38 100 GLU A O 1
ATOM 806 N N . ASP A 1 101 ? 12.743 17.592 -0.070 1.00 73.25 101 ASP A N 1
ATOM 807 C CA . ASP A 1 101 ? 11.335 17.305 -0.358 1.00 73.25 101 ASP A CA 1
ATOM 808 C C . ASP A 1 101 ? 11.126 15.842 -0.763 1.00 73.25 101 ASP A C 1
ATOM 810 O O . ASP A 1 101 ? 10.187 15.201 -0.282 1.00 73.25 101 ASP A O 1
ATOM 814 N N . LEU A 1 102 ? 12.047 15.268 -1.544 1.00 73.94 102 LEU A N 1
ATOM 815 C CA . LEU A 1 102 ? 12.081 13.833 -1.851 1.00 73.94 102 LEU A CA 1
ATOM 816 C C . LEU A 1 102 ? 12.172 12.999 -0.564 1.00 73.94 102 LEU A C 1
ATOM 818 O O . LEU A 1 102 ? 11.376 12.081 -0.336 1.00 73.94 102 LEU A O 1
ATOM 822 N N . ASN A 1 103 ? 13.118 13.336 0.312 1.00 81.31 103 ASN A N 1
ATOM 823 C CA . ASN A 1 103 ? 13.309 12.637 1.581 1.00 81.31 103 ASN A CA 1
ATOM 824 C C . ASN A 1 103 ? 12.105 12.796 2.518 1.00 81.31 103 ASN A C 1
ATOM 826 O O . ASN A 1 103 ? 11.698 11.830 3.178 1.00 81.31 103 ASN A O 1
ATOM 830 N N . ARG A 1 104 ? 11.503 13.987 2.558 1.00 85.06 104 ARG A N 1
ATOM 831 C CA . ARG A 1 104 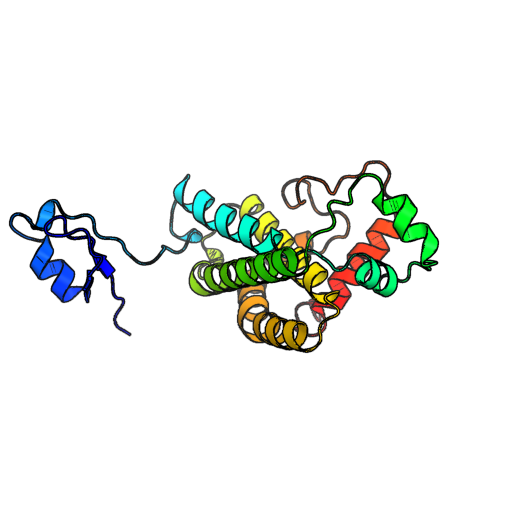? 10.284 14.265 3.321 1.00 85.06 104 ARG A CA 1
ATOM 832 C C . ARG A 1 104 ? 9.105 13.454 2.793 1.00 85.06 104 ARG A C 1
ATOM 834 O O . ARG A 1 104 ? 8.406 12.831 3.592 1.00 85.06 104 ARG A O 1
ATOM 841 N N . GLY A 1 105 ? 8.908 13.414 1.480 1.00 87.00 105 GLY A N 1
ATOM 842 C CA . GLY A 1 105 ? 7.843 12.648 0.840 1.00 87.00 105 GLY A CA 1
ATOM 843 C C . GLY A 1 105 ? 7.964 11.148 1.112 1.00 87.00 105 GLY A C 1
ATOM 844 O O . GLY A 1 105 ? 7.011 10.496 1.555 1.00 87.00 105 GLY A O 1
ATOM 845 N N . LEU A 1 106 ? 9.180 10.609 0.999 1.00 88.62 106 LEU A N 1
ATOM 846 C CA . LEU A 1 106 ? 9.462 9.218 1.354 1.00 88.62 106 LEU A CA 1
ATOM 847 C C . LEU A 1 106 ? 9.210 8.940 2.837 1.00 88.62 106 LEU A C 1
ATOM 849 O O . LEU A 1 106 ? 8.604 7.917 3.163 1.00 88.62 106 LEU A O 1
ATOM 853 N N . LEU A 1 107 ? 9.611 9.839 3.739 1.00 90.06 107 LEU A N 1
ATOM 854 C CA . LEU A 1 107 ? 9.322 9.709 5.168 1.00 90.06 107 LEU A CA 1
ATOM 855 C C . LEU A 1 107 ? 7.812 9.667 5.445 1.00 90.06 107 LEU A C 1
ATOM 857 O O . LEU A 1 107 ? 7.361 8.789 6.183 1.00 90.06 107 LEU A O 1
ATOM 861 N N . LEU A 1 108 ? 7.033 10.563 4.836 1.00 93.38 108 LEU A N 1
ATOM 862 C CA . LEU A 1 108 ? 5.572 10.589 4.961 1.00 93.38 108 LEU A CA 1
ATOM 863 C C . LEU A 1 108 ? 4.940 9.292 4.448 1.00 93.38 108 LEU A C 1
ATOM 865 O O . LEU A 1 108 ? 4.098 8.702 5.128 1.00 93.38 108 LEU A O 1
ATOM 869 N N . SER A 1 109 ? 5.418 8.776 3.318 1.00 94.94 109 SER A N 1
ATOM 870 C CA . SER A 1 109 ? 4.912 7.519 2.765 1.00 94.94 109 SER A CA 1
ATOM 871 C C . SER A 1 109 ? 5.149 6.319 3.686 1.00 94.94 109 SER A C 1
ATOM 873 O O . SER A 1 109 ? 4.290 5.446 3.802 1.00 94.94 109 SER A O 1
ATOM 875 N N . ARG A 1 110 ? 6.255 6.307 4.446 1.00 93.69 110 ARG A N 1
ATOM 876 C CA . ARG A 1 110 ? 6.525 5.269 5.458 1.00 93.69 110 ARG A CA 1
ATOM 877 C C . ARG A 1 110 ? 5.505 5.299 6.594 1.00 93.69 110 ARG A C 1
ATOM 879 O O . ARG A 1 110 ? 5.127 4.236 7.086 1.00 93.69 110 ARG A O 1
ATOM 886 N N . PHE A 1 111 ? 5.039 6.484 6.995 1.00 93.62 111 PHE A N 1
ATOM 887 C CA . PHE A 1 111 ? 3.923 6.591 7.937 1.00 93.62 111 PHE A CA 1
ATOM 888 C C . PHE A 1 111 ? 2.628 6.057 7.323 1.00 93.62 111 PHE A C 1
ATOM 890 O O . PHE A 1 111 ? 1.908 5.334 8.004 1.00 93.62 111 PHE A O 1
ATOM 897 N N . GLY A 1 112 ? 2.378 6.313 6.034 1.00 95.62 112 GLY A N 1
ATOM 898 C CA . GLY A 1 112 ? 1.267 5.702 5.296 1.00 95.62 112 GLY A CA 1
ATOM 899 C C . GLY A 1 112 ? 1.284 4.171 5.375 1.00 95.62 112 GLY A C 1
ATOM 900 O O . GLY A 1 112 ? 0.289 3.566 5.772 1.00 95.62 112 GLY A O 1
ATOM 901 N N . VAL A 1 113 ? 2.439 3.546 5.111 1.00 95.94 113 VAL A N 1
ATOM 902 C CA . VAL A 1 113 ? 2.637 2.087 5.247 1.00 95.94 113 VAL A CA 1
ATOM 903 C C . VAL A 1 113 ? 2.358 1.609 6.673 1.00 95.94 113 VAL A C 1
ATOM 905 O O . VAL A 1 113 ? 1.694 0.590 6.869 1.00 95.94 113 VAL A O 1
ATOM 908 N N . TRP A 1 114 ? 2.851 2.336 7.678 1.00 93.62 114 TRP A N 1
ATOM 909 C CA . TRP A 1 114 ? 2.644 1.978 9.080 1.00 93.62 114 TRP A CA 1
ATOM 910 C C . TRP A 1 114 ? 1.164 2.034 9.478 1.00 93.62 114 TRP A C 1
ATOM 912 O O . TRP A 1 114 ? 0.666 1.094 10.103 1.00 93.62 114 TRP A O 1
ATOM 922 N N . ILE A 1 115 ? 0.439 3.093 9.098 1.00 93.38 115 ILE A N 1
ATOM 923 C CA . ILE A 1 115 ? -1.000 3.220 9.380 1.00 93.38 115 ILE A CA 1
ATOM 924 C C . ILE A 1 115 ? -1.774 2.118 8.649 1.00 93.38 115 ILE A C 1
ATOM 926 O O . ILE A 1 115 ? -2.595 1.448 9.271 1.00 93.38 115 ILE A O 1
ATOM 930 N N . LEU A 1 116 ? -1.473 1.872 7.370 1.00 95.38 116 LEU A N 1
ATOM 931 C CA . LEU A 1 116 ? -2.101 0.813 6.578 1.00 95.38 116 LEU A CA 1
ATOM 932 C C . LEU A 1 116 ? -1.958 -0.554 7.258 1.00 95.38 116 LEU A C 1
ATOM 934 O O . LEU A 1 116 ? -2.954 -1.215 7.548 1.00 95.38 116 LEU A O 1
ATOM 938 N N . ALA A 1 117 ? -0.726 -0.958 7.566 1.00 92.44 117 ALA A N 1
ATOM 939 C CA . ALA A 1 117 ? -0.455 -2.277 8.127 1.00 92.44 117 ALA A CA 1
ATOM 940 C C . ALA A 1 117 ? -0.964 -2.439 9.570 1.00 92.44 117 ALA A C 1
ATOM 942 O O . ALA A 1 117 ? -1.302 -3.550 9.982 1.00 92.44 117 ALA A O 1
ATOM 943 N N . SER A 1 118 ? -1.022 -1.352 10.347 1.00 89.06 118 SER A N 1
ATOM 944 C CA . SER A 1 118 ? -1.480 -1.400 11.741 1.00 89.06 118 SER A CA 1
ATOM 945 C C . SER A 1 118 ? -2.996 -1.291 11.890 1.00 89.06 118 SER A C 1
ATOM 947 O O . SER A 1 118 ? -3.560 -1.980 12.744 1.00 89.06 118 SER A O 1
ATOM 949 N N . GLN A 1 119 ? -3.657 -0.461 11.081 1.00 90.19 119 GLN A N 1
ATOM 950 C CA . GLN A 1 119 ? -5.075 -0.142 11.257 1.00 90.19 119 GLN A CA 1
ATOM 951 C C . GLN A 1 119 ? -5.990 -0.865 10.275 1.00 90.19 119 GLN A C 1
ATOM 953 O O . GLN A 1 119 ? -7.071 -1.260 10.680 1.00 90.19 119 GLN A O 1
ATOM 958 N N . CYS A 1 120 ? -5.576 -1.130 9.034 1.00 90.88 120 CYS A N 1
ATOM 959 C CA . CYS A 1 120 ? -6.444 -1.747 8.020 1.00 90.88 120 CYS A CA 1
ATOM 960 C C . CYS A 1 120 ? -6.387 -3.286 8.067 1.00 90.88 120 CYS A C 1
ATOM 962 O O . CYS A 1 120 ? -5.996 -3.918 7.084 1.00 90.88 120 CYS A O 1
ATOM 964 N N . ARG A 1 121 ? -6.731 -3.908 9.201 1.00 87.00 121 ARG A N 1
ATOM 965 C CA . ARG A 1 121 ? -6.516 -5.355 9.429 1.00 87.00 121 ARG A CA 1
ATOM 966 C C . ARG A 1 121 ? -7.710 -6.217 9.033 1.00 87.00 121 ARG A C 1
ATOM 968 O O . ARG A 1 121 ? -7.525 -7.338 8.565 1.00 87.00 121 ARG A O 1
ATOM 975 N N . THR A 1 122 ? -8.922 -5.708 9.204 1.00 89.50 122 THR A N 1
ATOM 976 C CA . THR A 1 122 ? -10.174 -6.447 8.978 1.00 89.50 122 THR A CA 1
ATOM 977 C C . THR A 1 122 ? -10.767 -6.171 7.598 1.00 89.50 122 THR A C 1
ATOM 979 O O . THR A 1 122 ? -11.943 -5.865 7.456 1.00 89.50 122 THR A O 1
ATOM 982 N N . VAL A 1 123 ? -9.947 -6.307 6.549 1.00 89.75 123 VAL A N 1
ATOM 983 C CA . VAL A 1 123 ? -10.331 -6.001 5.154 1.00 89.75 123 VAL A CA 1
ATOM 984 C C . VAL A 1 123 ? -11.627 -6.705 4.723 1.00 89.75 123 VAL A C 1
ATOM 986 O O . VAL A 1 123 ? -12.411 -6.135 3.975 1.00 89.75 123 VAL A O 1
ATOM 989 N N . SER A 1 124 ? -11.899 -7.906 5.243 1.00 87.75 124 SER A N 1
ATOM 990 C CA . SER A 1 124 ? -13.131 -8.664 4.981 1.00 87.75 124 SER A CA 1
ATOM 991 C C . SER A 1 124 ? -14.421 -7.980 5.453 1.00 87.75 124 SER A C 1
ATOM 993 O O . SER A 1 124 ? -15.502 -8.410 5.070 1.00 87.75 124 SER A O 1
ATOM 995 N N . LEU A 1 125 ? -14.328 -6.966 6.318 1.00 88.75 125 LEU A N 1
ATOM 996 C CA . LEU A 1 125 ? -15.468 -6.163 6.767 1.00 88.75 125 LEU A CA 1
ATOM 997 C C . LEU A 1 125 ? -15.729 -4.954 5.860 1.00 88.75 125 LEU A C 1
ATOM 999 O O . LEU A 1 125 ? -16.736 -4.267 6.037 1.00 88.75 125 LEU A O 1
ATOM 1003 N N . CYS A 1 126 ? -14.851 -4.677 4.890 1.00 88.06 126 CYS A N 1
ATOM 1004 C CA . CYS A 1 126 ? -15.062 -3.577 3.964 1.00 88.06 126 CYS A CA 1
ATOM 1005 C C . CYS A 1 126 ? -16.298 -3.841 3.096 1.00 88.06 126 CYS A C 1
ATOM 1007 O O . CYS A 1 126 ? -16.374 -4.835 2.381 1.00 88.06 126 CYS A O 1
ATOM 1009 N N . LYS A 1 127 ? -17.260 -2.914 3.142 1.00 85.69 127 LYS A N 1
ATOM 1010 C CA . LYS A 1 127 ? -18.502 -2.977 2.357 1.00 85.69 127 LYS A CA 1
ATOM 1011 C C . LYS A 1 127 ? -18.388 -2.314 0.977 1.00 85.69 127 LYS A C 1
ATOM 1013 O O . LYS A 1 127 ? -19.330 -2.389 0.199 1.00 85.69 127 LYS A O 1
ATOM 1018 N N . SER A 1 128 ? -17.288 -1.608 0.700 1.00 88.75 128 SER A N 1
ATOM 1019 C CA . SER A 1 128 ? -17.096 -0.818 -0.522 1.00 88.75 128 SER A CA 1
ATOM 1020 C C . SER A 1 128 ? -15.878 -1.311 -1.297 1.00 88.75 128 SER A C 1
ATOM 1022 O O . SER A 1 128 ? -14.735 -0.988 -0.958 1.00 88.75 128 SER A O 1
ATOM 1024 N N . ASP A 1 129 ? -16.142 -2.051 -2.373 1.00 89.56 129 ASP A N 1
ATOM 1025 C CA . ASP A 1 129 ? -15.111 -2.495 -3.314 1.00 89.56 129 ASP A CA 1
ATOM 1026 C C . ASP A 1 129 ? -14.424 -1.313 -4.002 1.00 89.56 129 ASP A C 1
ATOM 1028 O O . ASP A 1 129 ? -13.236 -1.389 -4.296 1.00 89.56 129 ASP A O 1
ATOM 1032 N N . GLU A 1 130 ? -15.123 -0.190 -4.192 1.00 89.38 130 GLU A N 1
ATOM 1033 C CA . GLU A 1 130 ? -14.529 1.018 -4.769 1.00 89.38 130 GLU A CA 1
ATOM 1034 C C . GLU A 1 130 ? -13.406 1.571 -3.892 1.00 89.38 130 GLU A C 1
ATOM 1036 O O . GLU A 1 130 ? -12.283 1.783 -4.350 1.00 89.38 130 GLU A O 1
ATOM 1041 N N . ARG A 1 131 ? -13.681 1.735 -2.596 1.00 89.12 131 ARG A N 1
ATOM 1042 C CA . ARG A 1 131 ? -12.711 2.276 -1.640 1.00 89.12 131 ARG A CA 1
ATOM 1043 C C . ARG A 1 131 ? -11.538 1.329 -1.422 1.00 89.12 131 ARG A C 1
ATOM 1045 O O . ARG A 1 131 ? -10.392 1.774 -1.357 1.00 89.12 131 ARG A O 1
ATOM 1052 N N . LEU A 1 132 ? -11.818 0.031 -1.304 1.00 92.38 132 LEU A N 1
ATOM 1053 C CA . LEU A 1 132 ? -10.771 -0.974 -1.158 1.00 92.38 132 LEU A CA 1
ATOM 1054 C C . LEU A 1 132 ? -9.928 -1.078 -2.436 1.00 92.38 132 LEU A C 1
ATOM 1056 O O . LEU A 1 132 ? -8.704 -1.084 -2.344 1.00 92.38 132 LEU A O 1
ATOM 1060 N N . GLY A 1 133 ? -10.560 -1.088 -3.609 1.00 92.75 133 GLY A N 1
ATOM 1061 C CA . GLY A 1 133 ? -9.894 -1.124 -4.910 1.00 92.75 133 GLY A CA 1
ATOM 1062 C C . GLY A 1 133 ? -8.978 0.076 -5.115 1.00 92.75 133 GLY A C 1
ATOM 1063 O O . GLY A 1 133 ? -7.800 -0.091 -5.424 1.00 92.75 133 GLY A O 1
ATOM 1064 N N . TYR A 1 134 ? -9.478 1.280 -4.841 1.00 91.25 134 TYR A N 1
ATOM 1065 C CA . TYR A 1 134 ? -8.678 2.501 -4.902 1.00 91.25 134 TYR A CA 1
ATOM 1066 C C . TYR A 1 134 ? -7.457 2.444 -3.969 1.00 91.25 134 TYR A C 1
ATOM 1068 O O . TYR A 1 134 ? -6.336 2.741 -4.386 1.00 91.25 134 TYR A O 1
ATOM 1076 N N . LEU A 1 135 ? -7.634 1.983 -2.726 1.00 94.06 135 LEU A N 1
ATOM 1077 C CA . LEU A 1 135 ? -6.523 1.823 -1.786 1.00 94.06 135 LEU A CA 1
ATOM 1078 C C . LEU A 1 135 ? -5.488 0.796 -2.278 1.00 94.06 135 LEU A C 1
ATOM 1080 O O . LEU A 1 135 ? -4.287 1.047 -2.172 1.00 94.06 135 LEU A O 1
ATOM 1084 N N . ILE A 1 136 ? -5.927 -0.336 -2.840 1.00 94.12 136 ILE A N 1
ATOM 1085 C CA . ILE A 1 136 ? -5.034 -1.348 -3.431 1.00 94.12 136 ILE A CA 1
ATOM 1086 C C . ILE A 1 136 ? -4.232 -0.743 -4.587 1.00 94.12 136 ILE A C 1
ATOM 1088 O O . ILE A 1 136 ? -3.013 -0.928 -4.641 1.00 94.12 136 ILE A O 1
ATOM 1092 N N . SER A 1 137 ? -4.885 0.008 -5.477 1.00 92.31 137 SER A N 1
ATOM 1093 C CA . SER A 1 137 ? -4.216 0.688 -6.588 1.00 92.31 137 SER A CA 1
ATOM 1094 C C . SER A 1 137 ? -3.119 1.622 -6.108 1.00 92.31 137 SER A C 1
ATOM 1096 O O . SER A 1 137 ? -1.985 1.509 -6.571 1.00 92.31 137 SER A O 1
ATOM 1098 N N . VAL A 1 138 ? -3.422 2.465 -5.119 1.00 93.25 138 VAL A N 1
ATOM 1099 C CA . VAL A 1 138 ? -2.449 3.396 -4.533 1.00 93.25 138 VAL A CA 1
ATOM 1100 C C . VAL A 1 138 ? -1.270 2.648 -3.905 1.00 93.25 138 VAL A C 1
ATOM 1102 O O . VAL A 1 138 ? -0.126 3.087 -4.019 1.00 93.25 138 VAL A O 1
ATOM 1105 N N . VAL A 1 139 ? -1.508 1.494 -3.277 1.00 95.12 139 VAL A N 1
ATOM 1106 C CA . VAL A 1 139 ? -0.431 0.654 -2.730 1.00 95.12 139 VAL A CA 1
ATOM 1107 C C . VAL A 1 139 ? 0.461 0.091 -3.840 1.00 95.12 139 VAL A C 1
ATOM 1109 O O . VAL A 1 139 ? 1.686 0.132 -3.707 1.00 95.12 139 VAL A O 1
ATOM 1112 N N . PHE A 1 140 ? -0.103 -0.412 -4.940 1.00 93.12 140 PHE A N 1
ATOM 1113 C CA . PHE A 1 140 ? 0.705 -0.898 -6.067 1.00 93.12 140 PHE A CA 1
ATOM 1114 C C . PHE A 1 140 ? 1.469 0.235 -6.760 1.00 93.12 140 PHE A C 1
ATOM 1116 O O . PHE A 1 140 ? 2.632 0.047 -7.129 1.00 93.12 140 PHE A O 1
ATOM 1123 N N . ASP A 1 141 ? 0.863 1.413 -6.890 1.00 89.75 141 ASP A N 1
ATOM 1124 C CA . ASP A 1 141 ? 1.531 2.592 -7.440 1.00 89.75 141 ASP A CA 1
ATOM 1125 C C . ASP A 1 141 ? 2.679 3.042 -6.539 1.00 89.75 141 ASP A C 1
ATOM 1127 O O . ASP A 1 141 ? 3.785 3.264 -7.028 1.00 89.75 141 ASP A O 1
ATOM 1131 N N . TRP A 1 142 ? 2.488 3.043 -5.217 1.00 94.12 142 TRP A N 1
ATOM 1132 C CA . TRP A 1 142 ? 3.566 3.298 -4.261 1.00 94.12 142 TRP A CA 1
ATOM 1133 C C . TRP A 1 142 ? 4.699 2.266 -4.375 1.00 94.12 142 TRP A C 1
ATOM 1135 O O . TRP A 1 142 ? 5.882 2.624 -4.378 1.00 94.12 142 TRP A O 1
ATOM 1145 N N . MET A 1 143 ? 4.375 0.976 -4.517 1.00 93.19 143 MET A N 1
ATOM 1146 C CA . MET A 1 143 ? 5.390 -0.067 -4.713 1.00 93.19 143 MET A CA 1
ATOM 1147 C C . MET A 1 143 ? 6.197 0.141 -5.998 1.00 93.19 143 MET A C 1
ATOM 1149 O O . MET A 1 143 ? 7.414 -0.069 -5.996 1.00 93.19 143 MET A O 1
ATOM 1153 N N . THR A 1 144 ? 5.522 0.570 -7.062 1.00 90.50 144 THR A N 1
ATOM 1154 C CA . THR A 1 144 ? 6.103 0.826 -8.385 1.00 90.50 144 THR A CA 1
ATOM 1155 C C . THR A 1 144 ? 6.959 2.094 -8.381 1.00 90.50 144 THR A C 1
ATOM 1157 O O . THR A 1 144 ? 8.103 2.065 -8.838 1.00 90.50 144 THR A O 1
ATOM 1160 N N . ALA A 1 145 ? 6.457 3.185 -7.797 1.00 89.31 145 ALA A N 1
ATOM 1161 C CA . ALA A 1 145 ? 7.172 4.452 -7.651 1.00 89.31 145 ALA A CA 1
ATOM 1162 C C . ALA A 1 145 ? 8.444 4.279 -6.815 1.00 89.31 145 ALA A C 1
ATOM 1164 O O . ALA A 1 145 ? 9.535 4.671 -7.219 1.00 89.31 145 ALA A O 1
ATOM 1165 N N . THR A 1 146 ? 8.348 3.583 -5.684 1.00 91.56 146 THR A N 1
ATOM 1166 C CA . THR A 1 146 ? 9.517 3.354 -4.828 1.00 91.56 146 THR A CA 1
ATOM 1167 C C . THR A 1 146 ? 10.518 2.350 -5.404 1.00 91.56 146 THR A C 1
ATOM 1169 O O . THR A 1 146 ? 11.665 2.299 -4.958 1.00 91.56 146 THR A O 1
ATOM 1172 N N . ALA A 1 147 ? 10.133 1.545 -6.402 1.00 89.50 147 ALA A N 1
ATOM 1173 C CA . ALA A 1 147 ? 11.065 0.659 -7.095 1.00 89.50 147 ALA A CA 1
ATOM 1174 C C . ALA A 1 147 ? 12.073 1.430 -7.963 1.00 89.50 147 ALA A C 1
ATOM 1176 O O . ALA A 1 147 ? 13.145 0.887 -8.255 1.00 89.50 147 ALA A O 1
ATOM 1177 N N . SER A 1 148 ? 11.779 2.669 -8.378 1.00 85.00 148 SER A N 1
ATOM 1178 C CA . SER A 1 148 ? 12.707 3.471 -9.184 1.00 85.00 148 SER A CA 1
ATOM 1179 C C . SER A 1 148 ? 13.725 4.274 -8.365 1.00 85.00 148 SER A C 1
ATOM 1181 O O . SER A 1 148 ? 14.742 4.647 -8.935 1.00 85.00 148 SER A O 1
ATOM 1183 N N . ILE A 1 149 ? 13.547 4.436 -7.044 1.00 86.62 149 ILE A N 1
ATOM 1184 C CA . ILE A 1 149 ? 14.455 5.193 -6.150 1.00 86.62 149 ILE A CA 1
ATOM 1185 C C . ILE A 1 149 ? 15.912 4.788 -6.361 1.00 86.62 149 ILE A C 1
ATOM 1187 O O . ILE A 1 149 ? 16.252 3.630 -6.123 1.00 86.62 149 ILE A O 1
ATOM 1191 N N . SER A 1 150 ? 16.782 5.717 -6.749 1.00 82.31 150 SER A N 1
ATOM 1192 C CA . SER A 1 150 ? 18.203 5.482 -7.049 1.00 82.31 150 SER A CA 1
ATOM 1193 C C . SER A 1 150 ? 19.081 5.230 -5.809 1.00 82.31 150 SER A C 1
ATOM 1195 O O . SER A 1 150 ? 19.968 4.372 -5.869 1.00 82.31 150 SER A O 1
ATOM 1197 N N . ASP A 1 151 ? 18.800 5.883 -4.675 1.00 85.56 151 ASP A N 1
ATOM 1198 C CA . ASP A 1 151 ? 19.535 5.704 -3.411 1.00 85.56 151 ASP A CA 1
ATOM 1199 C C . ASP A 1 151 ? 19.406 4.265 -2.872 1.00 85.56 151 ASP A C 1
ATOM 1201 O O . ASP A 1 151 ? 18.325 3.792 -2.512 1.00 85.56 151 ASP A O 1
ATOM 1205 N N . LYS A 1 152 ? 20.541 3.561 -2.768 1.00 85.06 152 LYS A N 1
ATOM 1206 C CA . LYS A 1 152 ? 20.605 2.162 -2.313 1.00 85.06 152 LYS A CA 1
ATOM 1207 C C . LYS A 1 152 ? 20.212 1.979 -0.844 1.00 85.06 152 LYS A C 1
ATOM 1209 O O . LYS A 1 152 ? 19.590 0.968 -0.512 1.00 85.06 152 LYS A O 1
ATOM 1214 N N . GLY A 1 153 ? 20.589 2.906 0.034 1.00 86.06 153 GLY A N 1
ATOM 1215 C CA . GLY A 1 153 ? 20.322 2.827 1.470 1.00 86.06 153 GLY A CA 1
ATOM 1216 C C . GLY A 1 153 ? 18.852 3.079 1.790 1.00 86.06 153 GLY A C 1
ATOM 1217 O O . GLY A 1 153 ? 18.254 2.356 2.593 1.00 86.06 153 GLY A O 1
ATOM 1218 N N . VAL A 1 154 ? 18.247 4.060 1.120 1.00 85.94 154 VAL A N 1
ATOM 1219 C CA . VAL A 1 154 ? 16.806 4.325 1.211 1.00 85.94 154 VAL A CA 1
ATOM 1220 C C . VAL A 1 154 ? 16.017 3.171 0.599 1.00 85.94 154 VAL A C 1
ATOM 1222 O O . VAL A 1 154 ? 15.115 2.642 1.253 1.00 85.94 154 VAL A O 1
ATOM 1225 N N . ARG A 1 155 ? 16.412 2.701 -0.592 1.00 86.25 155 ARG A N 1
ATOM 1226 C CA . ARG A 1 155 ? 15.784 1.550 -1.254 1.00 86.25 155 ARG A CA 1
ATOM 1227 C C . ARG A 1 155 ? 15.776 0.322 -0.347 1.00 86.25 155 ARG A C 1
ATOM 1229 O O . ARG A 1 155 ? 14.716 -0.254 -0.152 1.00 86.25 155 ARG A O 1
ATOM 1236 N N . ALA A 1 156 ? 16.898 -0.039 0.278 1.00 88.38 156 ALA A N 1
ATOM 1237 C CA . ALA A 1 156 ? 16.963 -1.198 1.174 1.00 88.38 156 ALA A CA 1
ATOM 1238 C C . ALA A 1 156 ? 15.948 -1.124 2.332 1.00 88.38 156 ALA A C 1
ATOM 1240 O O . ALA A 1 156 ? 15.285 -2.114 2.635 1.00 88.38 156 ALA A O 1
ATOM 1241 N N . LYS A 1 157 ? 15.768 0.055 2.942 1.00 89.44 157 LYS A N 1
ATOM 1242 C CA . LYS A 1 157 ? 14.770 0.259 4.009 1.00 89.44 157 LYS A CA 1
ATOM 1243 C C . LYS A 1 157 ? 13.339 0.124 3.489 1.00 89.44 157 LYS A C 1
ATOM 1245 O O . LYS A 1 157 ? 12.491 -0.449 4.171 1.00 89.44 157 LYS A O 1
ATOM 1250 N N . ILE A 1 158 ? 13.063 0.653 2.299 1.00 92.00 158 ILE A N 1
ATOM 1251 C CA . ILE A 1 158 ? 11.749 0.525 1.661 1.00 92.00 158 ILE A CA 1
ATOM 1252 C C . ILE A 1 158 ? 11.457 -0.935 1.293 1.00 92.00 158 ILE A C 1
ATOM 1254 O O . ILE A 1 158 ? 10.342 -1.404 1.501 1.00 92.00 158 ILE A O 1
ATOM 1258 N N . GLU A 1 159 ? 12.453 -1.679 0.819 1.00 92.00 159 GLU A N 1
ATOM 1259 C CA . GLU A 1 159 ? 12.326 -3.107 0.517 1.00 92.00 159 GLU A CA 1
ATOM 1260 C C . GLU A 1 159 ? 11.953 -3.932 1.758 1.00 92.00 159 GLU A C 1
ATOM 1262 O O . GLU A 1 159 ? 11.081 -4.802 1.681 1.00 92.00 159 GLU A O 1
ATOM 1267 N N . THR A 1 160 ? 12.516 -3.605 2.927 1.00 93.19 160 THR A N 1
ATOM 1268 C CA . THR A 1 160 ? 12.079 -4.185 4.207 1.00 93.19 160 THR A CA 1
ATOM 1269 C C . THR A 1 160 ? 10.605 -3.887 4.478 1.00 93.19 160 THR A C 1
ATOM 1271 O O . THR A 1 160 ? 9.851 -4.799 4.813 1.00 93.19 160 THR A O 1
ATOM 1274 N N . LEU A 1 161 ? 10.157 -2.642 4.273 1.00 94.00 161 LEU A N 1
ATOM 1275 C CA . LEU A 1 161 ? 8.752 -2.272 4.478 1.00 94.00 161 LEU A CA 1
ATOM 1276 C C . LEU A 1 161 ? 7.804 -3.015 3.531 1.00 94.00 161 LEU A C 1
ATOM 1278 O O . LEU A 1 161 ? 6.752 -3.501 3.957 1.00 94.00 161 LEU A O 1
ATOM 1282 N N . LYS A 1 162 ? 8.189 -3.142 2.258 1.00 94.50 162 LYS A N 1
ATOM 1283 C CA . LYS A 1 162 ? 7.425 -3.897 1.262 1.00 94.50 162 LYS A CA 1
ATOM 1284 C C . LYS A 1 162 ? 7.290 -5.361 1.666 1.00 94.50 162 LYS A C 1
ATOM 1286 O O . LYS A 1 162 ? 6.187 -5.904 1.649 1.00 94.50 162 LYS A O 1
ATOM 1291 N N . LYS A 1 163 ? 8.397 -5.982 2.079 1.00 94.00 163 LYS A N 1
ATOM 1292 C CA . LYS A 1 163 ? 8.433 -7.394 2.464 1.00 94.00 163 LYS A CA 1
ATOM 1293 C C . LYS A 1 163 ? 7.669 -7.668 3.759 1.00 94.00 163 LYS A C 1
ATOM 1295 O O . LYS A 1 163 ? 6.902 -8.620 3.795 1.00 94.00 163 LYS A O 1
ATOM 1300 N N . GLU A 1 164 ? 7.852 -6.864 4.800 1.00 92.25 164 GLU A N 1
ATOM 1301 C CA . GLU A 1 164 ? 7.315 -7.161 6.136 1.00 92.25 164 GLU A CA 1
ATOM 1302 C C . GLU A 1 164 ? 5.878 -6.679 6.352 1.00 92.25 164 GLU A C 1
ATOM 1304 O O . GLU A 1 164 ? 5.128 -7.309 7.096 1.00 92.25 164 GLU A O 1
ATOM 1309 N N . TYR A 1 165 ? 5.472 -5.580 5.713 1.00 94.44 165 TYR A N 1
ATOM 1310 C CA . TYR A 1 165 ? 4.188 -4.936 6.004 1.00 94.44 165 TYR A CA 1
ATOM 1311 C C . TYR A 1 165 ? 3.247 -5.007 4.809 1.00 94.44 165 TYR A C 1
ATOM 1313 O O . TYR A 1 165 ? 2.158 -5.572 4.911 1.00 94.44 165 TYR A O 1
ATOM 1321 N N . ILE A 1 166 ? 3.680 -4.487 3.660 1.00 95.38 166 ILE A N 1
ATOM 1322 C CA . ILE A 1 166 ? 2.814 -4.379 2.481 1.00 95.38 166 ILE A CA 1
ATOM 1323 C C . ILE A 1 166 ? 2.469 -5.751 1.910 1.00 95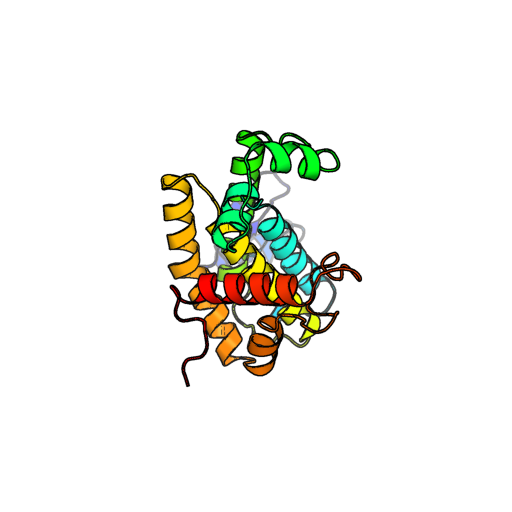.38 166 ILE A C 1
ATOM 1325 O O . ILE A 1 166 ? 1.297 -6.019 1.663 1.00 95.38 166 ILE A O 1
ATOM 1329 N N . SER A 1 167 ? 3.443 -6.653 1.765 1.00 94.19 167 SER A N 1
ATOM 1330 C CA . SER A 1 167 ? 3.177 -7.992 1.227 1.00 94.19 167 SER A CA 1
ATOM 1331 C C . SER A 1 167 ? 2.191 -8.776 2.103 1.00 94.19 167 SER A C 1
ATOM 1333 O O . SER A 1 167 ? 1.285 -9.438 1.598 1.00 94.19 167 SER A O 1
ATOM 1335 N N . ASN A 1 168 ? 2.310 -8.644 3.426 1.00 93.50 168 ASN A N 1
ATOM 1336 C CA . ASN A 1 168 ? 1.408 -9.270 4.384 1.00 93.50 168 ASN A CA 1
ATOM 1337 C C . ASN A 1 168 ? -0.003 -8.688 4.278 1.00 93.50 168 ASN A C 1
ATOM 1339 O O . ASN A 1 168 ? -0.968 -9.449 4.203 1.00 93.50 168 ASN A O 1
ATOM 1343 N N . TRP A 1 169 ? -0.124 -7.360 4.208 1.00 95.50 169 TRP A N 1
ATOM 1344 C CA . TRP A 1 169 ? -1.413 -6.692 4.041 1.00 95.50 169 TRP A CA 1
ATOM 1345 C C . TRP A 1 169 ? -2.093 -7.078 2.719 1.00 95.50 169 TRP A C 1
ATOM 1347 O O . TRP A 1 169 ? -3.252 -7.487 2.719 1.00 95.50 169 TRP A O 1
ATOM 1357 N N . ILE A 1 170 ? -1.358 -7.066 1.604 1.00 95.00 170 ILE A N 1
ATOM 1358 C CA . ILE A 1 170 ? -1.878 -7.477 0.292 1.00 95.00 170 ILE A CA 1
ATOM 1359 C C . ILE A 1 170 ? -2.317 -8.945 0.307 1.00 95.00 170 ILE A C 1
ATOM 1361 O O . ILE A 1 170 ? -3.342 -9.284 -0.275 1.00 95.00 170 ILE A O 1
ATOM 1365 N N . ASN A 1 171 ? -1.600 -9.832 0.999 1.00 93.00 171 ASN A N 1
ATOM 1366 C CA . ASN A 1 171 ? -2.027 -11.226 1.134 1.00 93.00 171 ASN A CA 1
ATOM 1367 C C . ASN A 1 171 ? -3.337 -11.376 1.925 1.00 93.00 171 ASN A C 1
ATOM 1369 O O . ASN A 1 171 ? -4.115 -12.283 1.630 1.00 93.00 171 ASN A O 1
ATOM 1373 N N . VAL A 1 172 ? -3.605 -10.504 2.903 1.00 94.00 172 VAL A N 1
ATOM 1374 C CA . VAL A 1 172 ? -4.909 -10.449 3.589 1.00 94.00 172 VAL A CA 1
ATOM 1375 C C . VAL A 1 172 ? -6.001 -9.998 2.619 1.00 94.00 172 VAL A C 1
ATOM 1377 O O . VAL A 1 172 ? -7.041 -10.648 2.545 1.00 94.00 172 VAL A O 1
ATOM 1380 N N . VAL A 1 173 ? -5.743 -8.956 1.824 1.00 94.00 173 VAL A N 1
ATOM 1381 C CA . VAL A 1 173 ? -6.662 -8.481 0.775 1.00 94.00 173 VAL A CA 1
ATOM 1382 C C . VAL A 1 173 ? -6.960 -9.586 -0.238 1.00 94.00 173 VAL A C 1
ATOM 1384 O O . VAL A 1 173 ? -8.124 -9.886 -0.484 1.00 94.00 173 VAL A O 1
ATOM 1387 N N . LYS A 1 174 ? -5.924 -10.249 -0.768 1.00 92.62 174 LYS A N 1
ATOM 1388 C CA . LYS A 1 174 ? -6.041 -11.338 -1.750 1.00 92.62 174 LYS A CA 1
ATOM 1389 C C . LYS A 1 174 ? -6.916 -12.483 -1.239 1.00 92.62 174 LYS A C 1
ATOM 1391 O O . LYS A 1 174 ? -7.671 -13.068 -2.004 1.00 92.62 174 LYS A O 1
ATOM 1396 N N . LYS A 1 175 ? -6.814 -12.807 0.055 1.00 92.44 175 LYS A N 1
ATOM 1397 C CA . LYS A 1 175 ? -7.652 -13.829 0.703 1.00 92.44 175 LYS A CA 1
ATOM 1398 C C . LYS A 1 175 ? -9.096 -13.373 0.911 1.00 92.44 175 LYS A C 1
ATOM 1400 O O . LYS A 1 175 ? -9.980 -14.220 0.921 1.00 92.44 175 LYS A O 1
ATOM 1405 N N . ALA A 1 176 ? -9.322 -12.079 1.126 1.00 93.00 176 ALA A N 1
ATOM 1406 C CA . ALA A 1 176 ? -10.647 -11.524 1.383 1.00 93.00 176 ALA A CA 1
ATOM 1407 C C . ALA A 1 176 ? -11.450 -11.287 0.094 1.00 93.00 176 ALA A C 1
ATOM 1409 O O . ALA A 1 176 ? -12.635 -11.602 0.060 1.00 93.00 176 ALA A O 1
ATOM 1410 N N . ASN A 1 177 ? -10.818 -10.744 -0.951 1.00 92.75 177 ASN A N 1
ATOM 1411 C CA . ASN A 1 177 ? -11.456 -10.435 -2.232 1.00 92.75 177 ASN A CA 1
ATOM 1412 C C . ASN A 1 177 ? -10.439 -10.574 -3.385 1.00 92.75 177 ASN A C 1
ATOM 1414 O O . ASN A 1 177 ? -9.750 -9.619 -3.756 1.00 92.75 177 ASN A O 1
ATOM 1418 N N . LEU A 1 178 ? -10.314 -11.793 -3.924 1.00 92.25 178 LEU A N 1
ATOM 1419 C CA . LEU A 1 178 ? -9.379 -12.109 -5.011 1.00 92.25 178 LEU A CA 1
ATOM 1420 C C . LEU A 1 178 ? -9.757 -11.402 -6.320 1.00 92.25 178 LEU A C 1
ATOM 1422 O O . LEU A 1 178 ? -8.872 -10.931 -7.031 1.00 92.25 178 LEU A O 1
ATOM 1426 N N . ASP A 1 179 ? -11.050 -11.292 -6.618 1.00 92.44 179 ASP A N 1
ATOM 1427 C CA . ASP A 1 179 ? -11.534 -10.687 -7.861 1.00 92.44 179 ASP A CA 1
ATOM 1428 C C . ASP A 1 179 ? -11.187 -9.198 -7.921 1.00 92.44 179 ASP A C 1
ATOM 1430 O O . ASP A 1 179 ? -10.654 -8.715 -8.924 1.00 92.44 179 ASP A O 1
ATOM 1434 N N . LEU A 1 180 ? -11.395 -8.473 -6.817 1.00 92.38 180 LEU A N 1
ATOM 1435 C CA . LEU A 1 180 ? -10.993 -7.073 -6.708 1.00 92.38 180 LEU A CA 1
ATOM 1436 C C . LEU A 1 180 ? -9.470 -6.918 -6.786 1.00 92.38 180 LEU A C 1
ATOM 1438 O O . LEU A 1 180 ? -8.981 -6.022 -7.474 1.00 92.38 180 LEU A O 1
ATOM 1442 N N . TYR A 1 181 ? -8.714 -7.809 -6.136 1.00 92.06 181 TYR A N 1
ATOM 1443 C CA . TYR A 1 181 ? -7.252 -7.832 -6.225 1.00 92.06 181 TYR A CA 1
ATOM 1444 C C . TYR A 1 181 ? -6.771 -7.973 -7.680 1.00 92.06 181 TYR A C 1
ATOM 1446 O O . TYR A 1 181 ? -5.958 -7.168 -8.139 1.00 92.06 181 TYR A O 1
ATOM 1454 N N . CYS A 1 182 ? -7.309 -8.945 -8.421 1.00 90.69 182 CYS A N 1
ATOM 1455 C CA . CYS A 1 182 ? -7.000 -9.159 -9.835 1.00 90.69 182 CYS A CA 1
ATOM 1456 C C . CYS A 1 182 ? -7.438 -7.970 -10.700 1.00 90.69 182 CYS A C 1
ATOM 1458 O O . CYS A 1 182 ? -6.695 -7.550 -11.585 1.00 90.69 182 CYS A O 1
ATOM 1460 N N . THR A 1 183 ? -8.597 -7.379 -10.404 1.00 91.12 183 THR A N 1
ATOM 1461 C CA . THR A 1 183 ? -9.100 -6.181 -11.093 1.00 91.12 183 THR A CA 1
ATOM 1462 C C . THR A 1 183 ? -8.115 -5.014 -10.976 1.00 91.12 183 THR A C 1
ATOM 1464 O O . THR A 1 183 ? -7.848 -4.338 -11.965 1.00 91.12 183 THR A O 1
ATOM 1467 N N . CYS A 1 184 ? -7.494 -4.820 -9.808 1.00 90.56 184 CYS A N 1
ATOM 1468 C CA . CYS A 1 184 ? -6.494 -3.767 -9.579 1.00 90.56 184 CYS A CA 1
ATOM 1469 C C . CYS A 1 184 ? -5.140 -4.015 -10.277 1.00 90.56 184 CYS A C 1
ATOM 1471 O O . CYS A 1 184 ? -4.274 -3.135 -10.267 1.00 90.56 184 CYS A O 1
ATOM 1473 N N . LEU A 1 185 ? -4.913 -5.209 -10.835 1.00 88.38 185 LEU A N 1
ATOM 1474 C CA . LEU A 1 185 ? -3.716 -5.546 -11.617 1.00 88.38 185 LEU A CA 1
ATOM 1475 C C . LEU A 1 185 ? -3.913 -5.354 -13.122 1.00 88.38 185 LEU A C 1
ATOM 1477 O O . LEU A 1 185 ? -2.939 -5.447 -13.872 1.00 88.38 185 LEU A O 1
ATOM 1481 N N . LEU A 1 186 ? -5.146 -5.112 -13.572 1.00 84.31 186 LEU A N 1
ATOM 1482 C CA . LEU A 1 186 ? -5.425 -4.901 -14.984 1.00 84.31 186 LEU A CA 1
ATOM 1483 C C . LEU A 1 186 ? -4.711 -3.633 -15.485 1.00 84.31 186 LEU A C 1
ATOM 1485 O O . LEU A 1 186 ? -4.621 -2.650 -14.749 1.00 84.31 186 LEU A O 1
ATOM 1489 N N . PRO A 1 187 ? -4.220 -3.630 -16.739 1.00 73.00 187 PRO A N 1
ATOM 1490 C CA . PRO A 1 187 ? -3.584 -2.455 -17.339 1.00 73.00 187 PRO A CA 1
ATOM 1491 C C . PRO A 1 187 ? -4.556 -1.278 -17.503 1.00 73.00 187 PRO A C 1
ATOM 1493 O O . PRO A 1 187 ? -4.120 -0.136 -17.589 1.00 73.00 187 PRO A O 1
ATOM 1496 N N . ASP A 1 188 ? -5.857 -1.569 -17.540 1.00 72.62 188 ASP A N 1
ATOM 1497 C CA . ASP A 1 188 ? -6.950 -0.603 -17.567 1.00 72.62 188 ASP A CA 1
ATOM 1498 C C . ASP A 1 188 ? -8.033 -1.068 -16.575 1.00 72.62 188 ASP A C 1
ATOM 1500 O O . ASP A 1 188 ? -8.943 -1.817 -16.947 1.00 72.62 188 ASP A O 1
ATOM 1504 N N .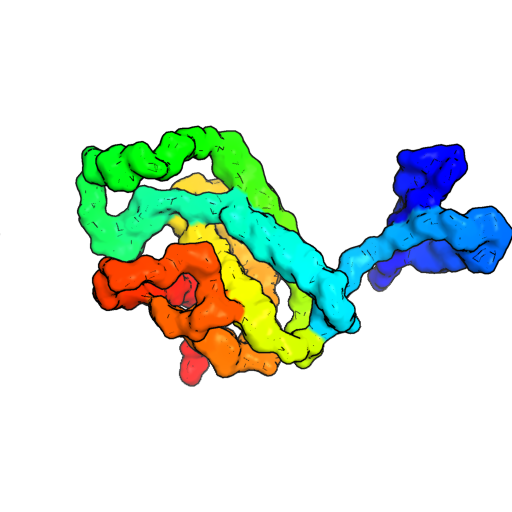 PRO A 1 189 ? -7.881 -0.766 -15.272 1.00 76.19 189 PRO A N 1
ATOM 1505 C CA . PRO A 1 189 ? -8.863 -1.156 -14.269 1.00 76.19 189 PRO A CA 1
ATOM 1506 C C . PRO A 1 189 ? -10.109 -0.257 -14.374 1.00 76.19 189 PRO A C 1
ATOM 1508 O O . PRO A 1 189 ? -10.027 0.831 -14.935 1.00 76.19 189 PRO A O 1
ATOM 1511 N N . PRO A 1 190 ? -11.267 -0.643 -13.815 1.00 74.88 190 PRO A N 1
ATOM 1512 C CA . PRO A 1 190 ? -12.459 0.204 -13.803 1.00 74.88 190 PRO A CA 1
ATOM 1513 C C . PRO A 1 190 ? -12.202 1.586 -13.187 1.00 74.88 190 PRO A C 1
ATOM 1515 O O . PRO A 1 190 ? -11.420 1.717 -12.246 1.00 74.88 190 PRO A O 1
ATOM 1518 N N . THR A 1 191 ? -12.912 2.613 -13.659 1.00 72.56 191 THR A N 1
ATOM 1519 C CA . THR A 1 191 ? -12.695 4.025 -13.278 1.00 72.56 191 THR A CA 1
ATOM 1520 C C . THR A 1 191 ? -12.738 4.296 -11.774 1.00 72.56 191 THR A C 1
ATOM 1522 O O . THR A 1 191 ? -12.028 5.173 -11.297 1.00 72.56 191 THR A O 1
ATOM 1525 N N . TYR A 1 192 ? -13.511 3.528 -11.004 1.00 70.12 192 TYR A N 1
ATOM 1526 C CA . TYR A 1 192 ? -13.588 3.660 -9.544 1.00 70.12 192 TYR A CA 1
ATOM 1527 C C . TYR A 1 192 ? -12.333 3.152 -8.803 1.00 70.12 192 TYR A C 1
ATOM 1529 O O . TYR A 1 192 ? -12.131 3.468 -7.634 1.00 70.12 192 TYR A O 1
ATOM 1537 N N . VAL A 1 193 ? -11.499 2.350 -9.472 1.00 70.56 193 VAL A N 1
ATOM 1538 C CA . VAL A 1 193 ? -10.214 1.814 -8.980 1.00 70.56 193 VAL A CA 1
ATOM 1539 C C . VAL A 1 193 ? -9.034 2.645 -9.489 1.00 70.56 193 VAL A C 1
ATOM 1541 O O . VAL A 1 193 ? -7.933 2.567 -8.935 1.00 70.56 193 VAL A O 1
ATOM 1544 N N . GLN A 1 194 ? -9.244 3.414 -10.559 1.00 68.62 194 GLN A N 1
ATOM 1545 C CA . GLN A 1 194 ? -8.219 4.243 -11.178 1.00 68.62 194 GLN A CA 1
ATOM 1546 C C . GLN A 1 194 ? -7.851 5.426 -10.278 1.00 68.62 194 GLN A C 1
ATOM 1548 O O . GLN A 1 194 ? -8.700 6.048 -9.638 1.00 68.62 194 GLN A O 1
ATOM 1553 N N . MET A 1 195 ? -6.562 5.765 -10.257 1.00 60.78 195 MET A N 1
ATOM 1554 C CA . MET A 1 195 ? -6.111 7.007 -9.644 1.00 60.78 195 MET A CA 1
ATOM 1555 C C . MET A 1 195 ? -6.580 8.178 -10.515 1.00 60.78 195 MET A C 1
ATOM 1557 O O . MET A 1 195 ? -6.423 8.146 -11.734 1.00 60.78 195 MET A O 1
ATOM 1561 N N . GLN A 1 196 ? -7.210 9.188 -9.910 1.00 48.09 196 GLN A N 1
ATOM 1562 C CA . GLN A 1 196 ? -7.742 10.344 -10.634 1.00 48.09 196 GLN A CA 1
ATOM 1563 C C . GLN A 1 196 ? -6.591 11.042 -11.385 1.00 48.09 196 GLN A C 1
ATOM 1565 O O . GLN A 1 196 ? -5.782 11.722 -10.763 1.00 48.09 196 GLN A O 1
ATOM 1570 N N . GLY A 1 197 ? -6.483 10.812 -12.701 1.00 51.88 197 GLY A N 1
ATOM 1571 C CA . GLY A 1 197 ? -5.428 11.380 -13.553 1.00 51.88 197 GLY A CA 1
ATOM 1572 C C . GLY A 1 197 ? -4.762 10.432 -14.562 1.00 51.88 197 GLY A C 1
ATOM 1573 O O . GLY A 1 197 ? -4.049 10.920 -15.426 1.00 51.88 197 GLY A O 1
ATOM 1574 N N . THR A 1 198 ? -4.984 9.110 -14.520 1.00 48.28 198 THR A N 1
ATOM 1575 C CA . THR A 1 198 ? -4.320 8.156 -15.448 1.00 48.28 198 THR A CA 1
ATOM 1576 C C . THR A 1 198 ? -5.131 7.754 -16.683 1.00 48.28 198 THR A C 1
ATOM 1578 O O . THR A 1 198 ? -4.654 6.959 -17.491 1.00 48.28 198 THR A O 1
ATOM 1581 N N . SER A 1 199 ? -6.318 8.326 -16.894 1.00 49.88 199 SER A N 1
ATOM 1582 C CA . SER A 1 199 ? -7.048 8.188 -18.161 1.00 49.88 199 SER A CA 1
ATOM 1583 C C . SER A 1 199 ? -6.599 9.269 -19.149 1.00 49.88 199 SER A C 1
ATOM 1585 O O . SER A 1 199 ? -7.395 10.108 -19.575 1.00 49.88 199 SER A O 1
ATOM 1587 N N . ASP A 1 200 ? -5.321 9.256 -19.530 1.00 50.88 200 ASP A N 1
ATOM 1588 C CA . ASP A 1 200 ? -4.894 9.961 -20.737 1.00 50.88 200 ASP A CA 1
ATOM 1589 C C . ASP A 1 200 ? -5.616 9.307 -21.919 1.00 50.88 200 ASP A C 1
ATOM 1591 O O . ASP A 1 200 ? -5.248 8.215 -22.356 1.00 50.88 200 ASP A O 1
ATOM 1595 N N . MET A 1 201 ? -6.619 9.989 -22.475 1.00 51.72 201 MET A N 1
ATOM 1596 C CA . MET A 1 201 ? -7.342 9.580 -23.692 1.00 51.72 201 MET A CA 1
ATOM 1597 C C . MET A 1 201 ? -6.431 9.370 -24.924 1.00 51.72 201 MET A C 1
ATOM 1599 O O . MET A 1 201 ? -6.909 8.968 -25.982 1.00 51.72 201 MET A O 1
ATOM 1603 N N . LEU A 1 202 ? -5.126 9.629 -24.795 1.00 51.88 202 LEU A N 1
ATOM 1604 C CA . LEU A 1 202 ? -4.102 9.556 -25.837 1.00 51.88 202 LEU A CA 1
ATOM 1605 C C . LEU A 1 202 ? -2.944 8.602 -25.490 1.00 51.88 202 LEU A C 1
ATOM 1607 O O . LEU A 1 202 ? -1.950 8.560 -26.212 1.00 51.88 202 LEU A O 1
ATOM 1611 N N . ALA A 1 203 ? -3.026 7.841 -24.393 1.00 60.62 203 ALA A N 1
ATOM 1612 C CA . ALA A 1 203 ? -1.990 6.869 -24.061 1.00 60.62 203 ALA A CA 1
ATOM 1613 C C . ALA A 1 203 ? -1.954 5.739 -25.104 1.00 60.62 203 ALA A C 1
ATOM 1615 O O . ALA A 1 203 ? -2.918 4.985 -25.240 1.00 60.62 203 ALA A O 1
ATOM 1616 N N . ASP A 1 204 ? -0.824 5.568 -25.797 1.00 70.50 204 ASP A N 1
ATOM 1617 C CA . ASP A 1 204 ? -0.633 4.420 -26.685 1.00 70.50 204 ASP A CA 1
ATOM 1618 C C . ASP A 1 204 ? -0.907 3.112 -25.931 1.00 70.50 204 ASP A C 1
ATOM 1620 O O . ASP A 1 204 ? -0.369 2.871 -24.847 1.00 70.50 204 ASP A O 1
ATOM 1624 N N . LYS A 1 205 ? -1.697 2.211 -26.524 1.00 78.06 205 LYS A N 1
ATOM 1625 C CA . LYS A 1 205 ? -2.010 0.895 -25.934 1.00 78.06 205 LYS A CA 1
ATOM 1626 C C . LYS A 1 205 ? -0.746 0.124 -25.524 1.00 78.06 205 LYS A C 1
ATOM 1628 O O . LYS A 1 205 ? -0.745 -0.598 -24.532 1.00 78.06 205 LYS A O 1
ATOM 1633 N N . ILE A 1 206 ? 0.347 0.307 -26.267 1.00 79.81 206 ILE A N 1
ATOM 1634 C CA . ILE A 1 206 ? 1.663 -0.270 -25.964 1.00 79.81 206 ILE A CA 1
ATOM 1635 C C . ILE A 1 206 ? 2.253 0.333 -24.681 1.00 79.81 206 ILE A C 1
ATOM 1637 O O . ILE A 1 206 ? 2.801 -0.410 -23.870 1.00 79.81 206 ILE A O 1
ATOM 1641 N N . ARG A 1 207 ? 2.115 1.648 -24.464 1.00 78.44 207 ARG A N 1
ATOM 1642 C CA . ARG A 1 207 ? 2.557 2.329 -23.236 1.00 78.44 207 ARG A CA 1
ATOM 1643 C C . ARG A 1 207 ? 1.822 1.781 -22.017 1.00 78.44 207 ARG A C 1
ATOM 1645 O O . ARG A 1 207 ? 2.480 1.412 -21.049 1.00 78.44 207 ARG A O 1
ATOM 1652 N N . LEU A 1 208 ? 0.495 1.654 -22.093 1.00 80.25 208 LEU A N 1
ATOM 1653 C CA . LEU A 1 208 ? -0.324 1.087 -21.011 1.00 80.25 208 LEU A CA 1
ATOM 1654 C C . LEU A 1 208 ? 0.084 -0.353 -20.675 1.00 80.25 208 LEU A C 1
ATOM 1656 O O . LEU A 1 208 ? 0.235 -0.704 -19.507 1.00 80.25 208 LEU A O 1
ATOM 1660 N N . LEU A 1 209 ? 0.337 -1.180 -21.694 1.00 82.12 209 LEU A N 1
ATOM 1661 C CA . LEU A 1 209 ? 0.815 -2.550 -21.494 1.00 82.12 209 LEU A CA 1
ATOM 1662 C C . LEU A 1 209 ? 2.214 -2.595 -20.869 1.00 82.12 209 LEU A C 1
ATOM 1664 O O . LEU A 1 209 ? 2.436 -3.380 -19.950 1.00 82.12 209 LEU A O 1
ATOM 1668 N N . LYS A 1 210 ? 3.151 -1.757 -21.330 1.00 84.88 210 LYS A N 1
ATOM 1669 C CA . LYS A 1 210 ? 4.504 -1.665 -20.756 1.00 84.88 210 LYS A CA 1
ATOM 1670 C C . LYS A 1 210 ? 4.466 -1.255 -19.281 1.00 84.88 210 LYS A C 1
ATOM 1672 O O . LYS A 1 210 ? 5.148 -1.868 -18.464 1.00 84.88 210 LYS A O 1
ATOM 1677 N N . GLU A 1 211 ? 3.649 -0.263 -18.942 1.00 82.94 211 GLU A N 1
ATOM 1678 C CA . GLU A 1 211 ? 3.458 0.208 -17.566 1.00 82.94 211 GLU A CA 1
ATOM 1679 C C . GLU A 1 211 ? 2.795 -0.854 -16.678 1.00 82.94 211 GLU A C 1
ATOM 1681 O O . GLU A 1 211 ? 3.282 -1.142 -15.582 1.00 82.94 211 GLU A O 1
ATOM 1686 N N . GLY A 1 212 ? 1.744 -1.515 -17.176 1.00 84.62 212 GLY A N 1
ATOM 1687 C CA . GLY A 1 212 ? 1.090 -2.622 -16.473 1.00 84.62 212 GLY A CA 1
ATOM 1688 C C . GLY A 1 212 ? 2.044 -3.791 -16.207 1.00 84.62 212 GLY A C 1
ATOM 1689 O O . GLY A 1 212 ? 2.118 -4.295 -15.086 1.00 84.62 212 GLY A O 1
ATOM 1690 N N . LEU A 1 213 ? 2.845 -4.179 -17.204 1.00 87.62 213 LEU A N 1
ATOM 1691 C CA . LEU A 1 213 ? 3.871 -5.213 -17.049 1.00 87.62 213 LEU A CA 1
ATOM 1692 C C . LEU A 1 213 ? 4.944 -4.802 -16.039 1.00 87.62 213 LEU A C 1
ATOM 1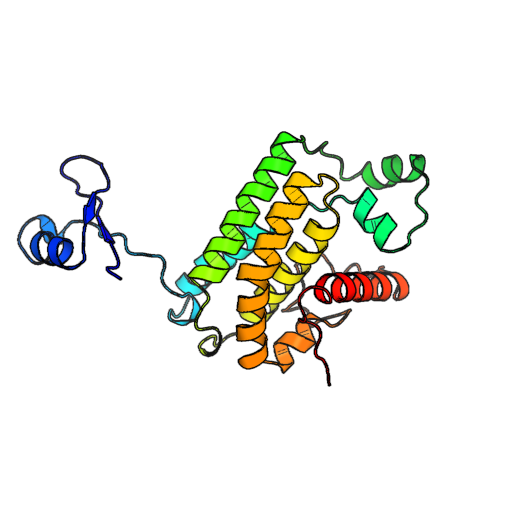694 O O . LEU A 1 213 ? 5.311 -5.608 -15.186 1.00 87.62 213 LEU A O 1
ATOM 1698 N N . TYR A 1 214 ? 5.418 -3.555 -16.085 1.00 88.56 214 TYR A N 1
ATOM 1699 C CA . TYR A 1 214 ?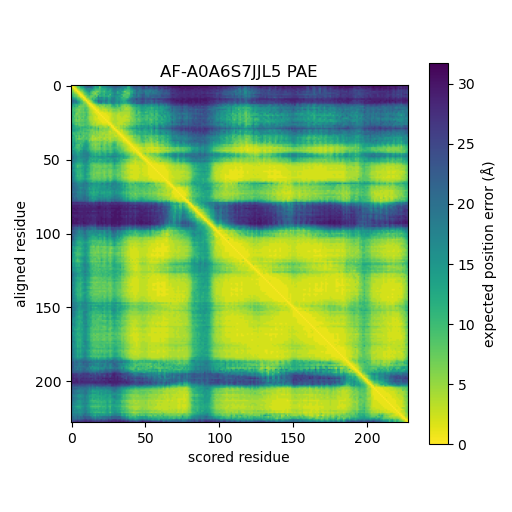 6.397 -3.055 -15.122 1.00 88.56 214 TYR A CA 1
ATOM 1700 C C . TYR A 1 214 ? 5.859 -3.087 -13.683 1.00 88.56 214 TYR A C 1
ATOM 1702 O O . TYR A 1 214 ? 6.562 -3.556 -12.780 1.00 88.56 214 TYR A O 1
ATOM 1710 N N . ARG A 1 215 ? 4.600 -2.679 -13.468 1.00 88.56 215 ARG A N 1
ATOM 1711 C CA . ARG A 1 215 ? 3.909 -2.793 -12.171 1.00 88.56 215 ARG A CA 1
ATOM 1712 C C . ARG A 1 215 ? 3.872 -4.246 -11.700 1.00 88.56 215 ARG A C 1
ATOM 1714 O O . ARG A 1 215 ? 4.283 -4.515 -10.576 1.00 88.56 215 ARG A O 1
ATOM 1721 N N . ILE A 1 216 ? 3.496 -5.197 -12.560 1.00 89.81 216 ILE A N 1
ATOM 1722 C CA . ILE A 1 216 ? 3.513 -6.636 -12.231 1.00 89.81 216 ILE A CA 1
ATOM 1723 C C . ILE A 1 216 ? 4.930 -7.110 -11.875 1.00 89.81 216 ILE A C 1
ATOM 1725 O O . ILE A 1 216 ? 5.110 -7.772 -10.852 1.00 89.81 216 ILE A O 1
ATOM 1729 N N . CYS A 1 217 ? 5.953 -6.735 -12.648 1.00 89.44 217 CYS A N 1
ATOM 1730 C CA . CYS A 1 217 ? 7.347 -7.080 -12.358 1.00 89.44 217 CYS A CA 1
ATOM 1731 C C . CYS A 1 217 ? 7.805 -6.565 -10.988 1.00 89.44 217 CYS A C 1
ATOM 1733 O O . CYS A 1 217 ? 8.546 -7.260 -10.293 1.00 89.44 217 CYS A O 1
ATOM 1735 N N . CYS A 1 218 ? 7.332 -5.389 -10.566 1.00 90.12 218 CYS A N 1
ATOM 1736 C CA . CYS A 1 218 ? 7.606 -4.854 -9.233 1.00 90.12 218 CYS A CA 1
ATOM 1737 C C . CYS A 1 218 ? 6.957 -5.682 -8.113 1.00 90.12 218 CYS A C 1
ATOM 1739 O O . CYS A 1 218 ? 7.419 -5.610 -6.980 1.00 90.12 218 CYS A O 1
ATOM 1741 N N . LEU A 1 219 ? 5.923 -6.478 -8.392 1.00 90.31 219 LEU A N 1
ATOM 1742 C CA . LEU A 1 219 ? 5.222 -7.303 -7.399 1.00 90.31 219 LEU A CA 1
ATOM 1743 C C . LEU A 1 219 ? 5.800 -8.723 -7.261 1.00 90.31 219 LEU A C 1
ATOM 1745 O O . LEU A 1 219 ? 5.641 -9.347 -6.207 1.00 90.31 219 LEU A O 1
ATOM 1749 N N . ILE A 1 220 ? 6.490 -9.229 -8.292 1.00 89.50 220 ILE A N 1
ATOM 1750 C CA . ILE A 1 220 ? 7.075 -10.585 -8.327 1.00 89.50 220 ILE A CA 1
ATOM 1751 C C . ILE A 1 220 ? 7.979 -10.886 -7.116 1.00 89.50 220 ILE A C 1
ATOM 1753 O O . ILE A 1 220 ? 7.785 -11.941 -6.508 1.00 89.50 220 ILE A O 1
ATOM 1757 N N . PRO A 1 221 ? 8.910 -10.001 -6.690 1.00 88.56 221 PRO A N 1
ATOM 1758 C CA . PRO A 1 221 ? 9.820 -10.290 -5.574 1.00 88.56 221 PRO A CA 1
ATOM 1759 C C . PRO A 1 221 ? 9.125 -10.576 -4.237 1.00 88.56 221 PRO A C 1
ATOM 1761 O O . PRO A 1 221 ? 9.750 -11.100 -3.314 1.00 88.56 221 PRO A O 1
ATOM 1764 N N . TYR A 1 222 ? 7.842 -10.230 -4.121 1.00 88.88 222 TYR A N 1
ATOM 1765 C CA . TYR A 1 222 ? 7.053 -10.378 -2.903 1.00 88.88 222 TYR A CA 1
ATOM 1766 C C . TYR A 1 222 ? 6.015 -11.508 -2.997 1.00 88.88 222 TYR A C 1
ATOM 1768 O O . TYR A 1 222 ? 5.170 -11.616 -2.110 1.00 88.88 222 TYR A O 1
ATOM 1776 N N . ASN A 1 223 ? 6.067 -12.348 -4.043 1.00 84.56 223 ASN A N 1
ATOM 1777 C CA . ASN A 1 223 ? 5.116 -13.444 -4.300 1.00 84.56 223 ASN A CA 1
ATOM 1778 C C . ASN A 1 223 ? 3.647 -12.986 -4.310 1.00 84.56 223 ASN A C 1
ATOM 1780 O O . ASN A 1 223 ? 2.752 -13.685 -3.831 1.00 84.56 223 ASN A O 1
ATOM 1784 N N . LEU A 1 224 ? 3.407 -11.774 -4.811 1.00 84.50 224 LEU A N 1
ATOM 1785 C CA . LEU A 1 224 ? 2.068 -11.191 -4.846 1.00 84.50 224 LEU A CA 1
ATOM 1786 C C . LEU A 1 224 ? 1.330 -11.546 -6.132 1.00 84.50 224 LEU A C 1
ATOM 1788 O O . LEU A 1 224 ? 0.118 -11.713 -6.094 1.00 84.50 224 LEU A O 1
ATOM 1792 N N . VAL A 1 225 ? 2.056 -11.757 -7.231 1.00 79.06 225 VAL A N 1
ATOM 1793 C CA . VAL A 1 225 ? 1.467 -12.260 -8.475 1.00 79.06 225 VAL A CA 1
ATOM 1794 C C . VAL A 1 225 ? 0.849 -13.640 -8.208 1.00 79.06 225 VAL A C 1
ATOM 1796 O O . VAL A 1 225 ? 1.549 -14.503 -7.669 1.00 79.06 225 VAL A O 1
ATOM 1799 N N . PRO A 1 226 ? -0.441 -13.859 -8.529 1.00 68.00 226 PRO A N 1
ATOM 1800 C CA . PRO A 1 226 ? -1.075 -15.162 -8.374 1.00 68.00 226 PRO A CA 1
ATOM 1801 C C . PRO A 1 226 ? -0.265 -16.223 -9.125 1.00 68.00 226 PRO A C 1
ATOM 1803 O O . PRO A 1 226 ? -0.017 -16.084 -10.319 1.00 68.00 226 PRO A O 1
ATOM 1806 N N . GLN A 1 227 ? 0.189 -17.245 -8.405 1.00 60.22 227 GLN A N 1
ATOM 1807 C CA . GLN A 1 227 ? 0.738 -18.459 -8.998 1.00 60.22 227 GLN A CA 1
ATOM 1808 C C . GLN A 1 227 ? -0.436 -19.433 -9.077 1.00 60.22 227 GLN A C 1
ATOM 1810 O O . GLN A 1 227 ? -1.063 -19.676 -8.043 1.00 60.22 227 GLN A O 1
ATOM 1815 N N . GLU A 1 228 ? -0.789 -19.870 -10.287 1.00 46.12 228 GLU A N 1
ATOM 1816 C CA . GLU A 1 228 ? -1.744 -20.969 -10.495 1.00 46.12 228 GLU A CA 1
ATOM 1817 C C . GLU A 1 228 ? -1.313 -22.234 -9.738 1.00 46.12 228 GLU A C 1
ATOM 1819 O O . GLU A 1 228 ? -0.090 -22.514 -9.693 1.00 46.12 228 GLU A O 1
#

Nearest PDB structures (foldseek):
  6gkf-assembly4_G  TM=3.367E-01  e=1.755E+00  Homo sapiens
  1a4o-assembly2_D  TM=3.056E-01  e=1.445E+00  Bos taurus
  6bzd-assembly2_C  TM=1.597E-01  e=5.359E+00  Homo sapiens

Secondary structure (DSSP, 8-state):
-PPEEEEEETTTTEEEEEEHHHHHHHHSSGGGGGSEEE-PPPPTTTS-THHHHHHHHHHHHHHTTS---HHHHHHHHT----HHHHHHHTTTT-----HHHHHHHHHHHHHHHHHHHHH---GGG---HHHHHHHHHHHHHHHHHHHS---HHHHHHHHHHIIIIIHHHHHHHHHH-HHHHHHTTSSS--TTTS-TT---TT--HHHHHHHHHHHHHHHGGGT-SPP-

Sequence (228 aa):
MCMFNITTVYIIYRPLAQCRICTRINHDEGEGQNHVVQGALPDPWCNEGIEQTYLVDAIVRLLQQAPPDQTMRLRKIGYDIEPDFVEVANQDENQDVSEEDLNRGLLLSRFGVWILASQCRTVSLCKSDERLGYLISVVFDWMTATASISDKGVRAKIETLKKEYISNWINVVKKANLDLYCTCLLPDPPTYVQMQGTSDMLADKIRLLKEGLYRICCLIPYNLVPQE